Protein AF-A0A060RFZ0-F1 (afdb_monomer)

Mean predicted aligned error: 7.88 Å

Organism: NCBI:txid315405

Sequence (307 aa):
MIVDLKLCNRTVASYLNELKAQGVAEKTLKSRVSAINHVMVGSGVWKSNQKVSLTDLRTKGAVSHEKGARRVYKPLTGKEWREANKEAYRANMELVDLSRAFGLRRSEIFGKAGSSYKGLTFRNLGHVEGSKRLFAEVIGKGGKYRVVPVLEAFKGQMWAKYGEQSRTYPKDYFKKPVEERTRLLKSSLKSKERLFQTNKSNVPLHINRNEYVERMLKERQKHYEKSQGKITPDQKRIGYSRVRFRELENGRLELFKVDYKNGERMVTAVKPFDVIKVATFEGYALAAADVMRAVGHNRLDVLQTYL

Solvent-accessible surface area (backbone atoms only — not comparable to full-atom values): 17576 Å² total; per-residue (Å²): 136,82,80,84,73,78,82,42,75,65,57,56,26,51,54,52,46,52,43,42,76,72,59,46,47,65,70,55,54,54,49,50,45,51,49,50,44,48,52,36,38,72,70,65,78,34,58,85,89,68,57,73,50,73,63,58,38,33,78,70,65,59,29,82,80,76,76,50,89,77,85,76,70,79,77,61,50,44,64,57,44,41,71,75,34,50,68,65,36,64,80,39,40,69,63,52,50,51,24,35,30,37,32,50,51,70,56,41,42,51,19,49,90,98,48,86,57,58,34,32,27,46,77,29,27,27,26,41,65,98,48,76,54,50,30,38,53,41,61,48,84,91,73,39,67,43,60,18,61,49,35,76,94,35,29,66,65,49,31,78,73,43,45,89,68,24,40,77,34,60,86,62,56,79,72,51,56,69,68,59,56,44,50,58,46,59,78,63,68,52,72,88,55,34,77,47,88,73,91,79,70,87,68,67,52,66,34,24,22,21,52,24,51,59,52,46,37,56,54,39,35,57,58,49,30,77,79,72,47,76,93,56,93,87,57,61,73,49,80,39,70,51,25,29,50,48,74,44,94,88,65,47,76,50,40,32,32,58,48,71,59,97,86,42,82,42,78,44,84,43,61,56,76,35,31,29,63,51,80,86,48,73,43,36,42,42,28,52,49,54,46,30,42,39,63,75,43,55,44,53,54,62,50,51,80,52,90

Radius of gyration: 22.92 Å; Cα contacts (8 Å, |Δi|>4): 430; chains: 1; bounding box: 56×56×74 Å

Foldseek 3Di:
DPPPPLCAPLVLLVVLQVCVVVLNAPVVNQVVLVVCLCVCVVVVVDDNVRRDGPVVCVVVVSHPPDGRDDPPDVDDALVRCCVVCVPLCVVCVVVLLVLLFFLDDPCQAQPDPPDLRRHDFLAQWEDEPPDLWIWGWTQDPPRAIAITTTQPVCSVVCCVVRVVSHYYDYPCRVLDDSVVVSVSSSVPDDNVRRPDHDPPRPPPSLSSSLSNLVRLLVVLQVVVCVPVNHDDPPAAEDEQPQWFWDADSRRDIWIWHWDADPNDTDIGGDDQQHWYDAPPDIGGNVSQCVSCRSNPHGGSNCNNVSD

Nearest PDB structures (foldseek):
  1px2-assembly1_A-2  TM=4.659E-01  e=7.728E-02  Rattus norvegicus
  1px2-assembly1_B-2  TM=4.132E-01  e=1.518E-01  Rattus norvegicus
  1eio-assembly1_A  TM=5.235E-01  e=2.997E+00  Sus scrofa

Structure (mmCIF, N/CA/C/O backbone):
data_AF-A0A060RFZ0-F1
#
_entry.id   AF-A0A060RFZ0-F1
#
loop_
_atom_site.group_PDB
_atom_site.id
_atom_site.type_symbol
_atom_site.label_atom_id
_atom_site.label_alt_id
_atom_site.label_comp_id
_atom_site.label_asym_id
_atom_site.label_entity_id
_atom_site.label_seq_id
_atom_site.pdbx_PDB_ins_code
_atom_site.Cartn_x
_atom_site.Cartn_y
_atom_site.Cartn_z
_atom_site.occupancy
_atom_site.B_iso_or_equiv
_atom_site.auth_seq_id
_atom_site.auth_comp_id
_atom_site.auth_asym_id
_atom_site.auth_atom_id
_atom_site.pdbx_PDB_model_num
ATOM 1 N N . MET A 1 1 ? 20.481 -9.868 -48.047 1.00 32.56 1 MET A N 1
ATOM 2 C CA . MET A 1 1 ? 21.632 -10.317 -47.237 1.00 32.56 1 MET A CA 1
ATOM 3 C C . MET A 1 1 ? 21.266 -10.144 -45.764 1.00 32.56 1 MET A C 1
ATOM 5 O O . MET A 1 1 ? 21.440 -9.069 -45.208 1.00 32.56 1 MET A O 1
ATOM 9 N N . ILE A 1 2 ? 20.612 -11.148 -45.171 1.00 32.75 2 ILE A N 1
ATOM 10 C CA . ILE A 1 2 ? 20.256 -11.137 -43.745 1.00 32.75 2 ILE A CA 1
ATOM 11 C C . ILE A 1 2 ? 21.513 -11.586 -43.011 1.00 32.75 2 ILE A C 1
ATOM 13 O O . ILE A 1 2 ? 21.926 -12.733 -43.148 1.00 32.75 2 ILE A O 1
ATOM 17 N N . VAL A 1 3 ? 22.167 -10.663 -42.311 1.00 35.69 3 VAL A N 1
ATOM 18 C CA . VAL A 1 3 ? 23.302 -10.995 -41.451 1.00 35.69 3 VAL A CA 1
ATOM 19 C C . VAL A 1 3 ? 22.769 -11.909 -40.348 1.00 35.69 3 VAL A C 1
ATOM 21 O O . VAL A 1 3 ? 22.005 -11.464 -39.491 1.00 35.69 3 VAL A O 1
ATOM 24 N N . ASP A 1 4 ? 23.144 -13.188 -40.396 1.00 40.28 4 ASP A N 1
ATOM 25 C CA . ASP A 1 4 ? 22.865 -14.194 -39.367 1.00 40.28 4 ASP A CA 1
ATOM 26 C C . ASP A 1 4 ? 23.713 -13.885 -38.118 1.00 40.28 4 ASP A C 1
ATOM 28 O O . ASP A 1 4 ? 24.687 -14.556 -37.780 1.00 40.28 4 ASP A O 1
ATOM 32 N N . LEU A 1 5 ? 23.379 -12.783 -37.442 1.00 45.84 5 LEU A N 1
ATOM 33 C CA . LEU A 1 5 ? 23.870 -12.467 -36.108 1.00 45.84 5 LEU A CA 1
ATOM 34 C C . LEU A 1 5 ? 23.167 -13.416 -35.139 1.00 45.84 5 LEU A C 1
ATOM 36 O O . LEU A 1 5 ? 22.180 -13.058 -34.493 1.00 45.84 5 LEU A O 1
ATOM 40 N N . LYS A 1 6 ? 23.693 -14.638 -35.007 1.00 52.84 6 LYS A N 1
ATOM 41 C CA . LYS A 1 6 ? 23.385 -15.506 -33.866 1.00 52.84 6 LYS A CA 1
ATOM 42 C C . LYS A 1 6 ? 23.873 -14.818 -32.594 1.00 52.84 6 LYS A C 1
ATOM 44 O O . LYS A 1 6 ? 24.976 -15.062 -32.107 1.00 52.84 6 LYS A O 1
ATOM 49 N N . LEU A 1 7 ? 23.036 -13.934 -32.055 1.00 60.31 7 LEU A N 1
ATOM 50 C CA . LEU A 1 7 ? 23.188 -13.342 -30.735 1.00 60.31 7 LEU A CA 1
ATOM 51 C C . LEU A 1 7 ? 23.223 -14.497 -29.732 1.00 60.31 7 LEU A C 1
ATOM 53 O O . LEU A 1 7 ? 22.204 -15.120 -29.430 1.00 60.31 7 LEU A O 1
ATOM 57 N N . CYS A 1 8 ? 24.428 -14.826 -29.275 1.00 71.38 8 CYS A N 1
ATOM 58 C CA . CYS A 1 8 ? 24.685 -15.918 -28.352 1.00 71.38 8 CYS A CA 1
ATOM 59 C C . CYS A 1 8 ? 24.947 -15.371 -26.944 1.00 71.38 8 CYS A C 1
ATOM 61 O O . CYS A 1 8 ? 25.159 -14.170 -26.743 1.00 71.38 8 CYS A O 1
ATOM 63 N N . ASN A 1 9 ? 24.979 -16.260 -25.949 1.00 78.25 9 ASN A N 1
ATOM 64 C CA . ASN A 1 9 ? 25.252 -15.903 -24.551 1.00 78.25 9 ASN A CA 1
ATOM 65 C C . ASN A 1 9 ? 26.533 -15.066 -24.387 1.00 78.25 9 ASN A C 1
ATOM 67 O O . ASN A 1 9 ? 26.598 -14.220 -23.497 1.00 78.25 9 ASN A O 1
ATOM 71 N N . ARG A 1 10 ? 27.526 -15.268 -25.265 1.00 84.00 10 ARG A N 1
ATOM 72 C CA . ARG A 1 10 ? 28.794 -14.527 -25.277 1.00 84.00 10 ARG A CA 1
ATOM 73 C C . ARG A 1 10 ? 28.605 -13.056 -25.651 1.00 84.00 10 ARG A C 1
ATOM 75 O O . ARG A 1 10 ? 29.163 -12.195 -24.981 1.00 84.00 10 ARG A O 1
ATOM 82 N N . THR A 1 11 ? 27.780 -12.759 -26.655 1.00 87.81 11 THR A N 1
ATOM 83 C CA . THR A 1 11 ? 27.468 -11.380 -27.066 1.00 87.81 11 THR A CA 1
ATOM 84 C C . THR A 1 11 ? 26.750 -10.629 -25.949 1.00 87.81 11 THR A C 1
ATOM 86 O O . THR A 1 11 ? 27.104 -9.499 -25.625 1.00 87.81 11 THR A O 1
ATOM 89 N N . VAL A 1 12 ? 25.784 -11.286 -25.297 1.00 89.88 12 VAL A N 1
ATOM 90 C CA . VAL A 1 12 ? 25.089 -10.701 -24.142 1.00 89.88 12 VAL A CA 1
ATOM 91 C C . VAL A 1 12 ? 26.060 -10.463 -22.988 1.00 89.88 12 VAL A C 1
ATOM 93 O O . VAL A 1 12 ? 26.011 -9.409 -22.363 1.00 89.88 12 VAL A O 1
ATOM 96 N N . ALA A 1 13 ? 26.952 -11.413 -22.705 1.00 90.44 13 ALA A N 1
ATOM 97 C CA . ALA A 1 13 ? 27.949 -11.263 -21.651 1.00 90.44 13 ALA A CA 1
ATOM 98 C C . ALA A 1 13 ? 28.908 -10.087 -21.913 1.00 90.44 13 ALA A C 1
ATOM 100 O O . ALA A 1 13 ? 29.119 -9.289 -21.000 1.00 90.44 13 ALA A O 1
ATOM 101 N N . SER A 1 14 ? 29.412 -9.933 -23.147 1.00 91.06 14 SER A N 1
ATOM 102 C CA . SER A 1 14 ? 30.261 -8.794 -23.547 1.00 91.06 14 SER A CA 1
ATOM 103 C C . SER A 1 14 ? 29.555 -7.469 -23.288 1.00 91.06 14 SER A C 1
ATOM 105 O O . SER A 1 14 ? 30.041 -6.647 -22.514 1.00 91.06 14 SER A O 1
ATOM 107 N N . TYR A 1 15 ? 28.332 -7.329 -23.808 1.00 92.44 15 TYR A N 1
ATOM 108 C CA . TYR A 1 15 ? 27.517 -6.131 -23.621 1.00 92.44 15 TYR A CA 1
ATOM 109 C C . TYR A 1 15 ? 27.283 -5.798 -22.138 1.00 92.44 15 TYR A C 1
ATOM 111 O O . TYR A 1 15 ? 27.353 -4.643 -21.720 1.00 92.44 15 TYR A O 1
ATOM 119 N N . LEU A 1 16 ? 27.015 -6.805 -21.302 1.00 91.88 16 LEU A N 1
ATOM 120 C CA . LEU A 1 16 ? 26.809 -6.587 -19.869 1.00 91.88 16 LEU A CA 1
ATOM 121 C C . LEU A 1 16 ? 28.097 -6.184 -19.140 1.00 91.88 16 LEU A C 1
ATOM 123 O O . LEU A 1 16 ? 28.017 -5.388 -18.202 1.00 91.88 16 LEU A O 1
ATOM 127 N N . ASN A 1 17 ? 29.255 -6.712 -19.545 1.00 90.25 17 ASN A N 1
ATOM 128 C CA . ASN A 1 17 ? 30.553 -6.318 -18.993 1.00 90.25 17 ASN A CA 1
ATOM 129 C C . ASN A 1 17 ? 30.929 -4.889 -19.411 1.00 90.25 17 ASN A C 1
ATOM 131 O O . ASN A 1 17 ? 31.392 -4.129 -18.566 1.00 90.25 17 ASN A O 1
ATOM 135 N N . GLU A 1 18 ? 30.642 -4.485 -20.650 1.00 90.94 18 GLU A N 1
ATOM 136 C CA . GLU A 1 18 ? 30.820 -3.102 -21.120 1.00 90.94 18 GLU A CA 1
ATOM 137 C C . GLU A 1 18 ? 29.963 -2.118 -20.314 1.00 90.94 18 GLU A C 1
ATOM 139 O O . GLU A 1 18 ? 30.478 -1.152 -19.752 1.00 90.94 18 GLU A O 1
ATOM 144 N N . LEU A 1 19 ? 28.661 -2.398 -20.161 1.00 89.50 19 LEU A N 1
ATOM 145 C CA . LEU A 1 19 ? 27.784 -1.576 -19.320 1.00 89.50 19 LEU A CA 1
ATOM 146 C C . LEU A 1 19 ? 28.294 -1.505 -17.877 1.00 89.50 19 LEU A C 1
ATOM 148 O O . LEU A 1 19 ? 28.215 -0.465 -17.223 1.00 89.50 19 LEU A O 1
ATOM 152 N N . LYS A 1 20 ? 28.813 -2.615 -17.352 1.00 85.44 20 LYS A N 1
ATOM 153 C CA . LYS A 1 20 ? 29.377 -2.649 -16.006 1.00 85.44 20 LYS A CA 1
ATOM 154 C C . LYS A 1 20 ? 30.635 -1.783 -15.894 1.00 85.44 20 LYS A C 1
ATOM 156 O O . LYS A 1 20 ? 30.744 -1.055 -14.911 1.00 85.44 20 LYS A O 1
ATOM 161 N N . ALA A 1 21 ? 31.535 -1.826 -16.878 1.00 85.81 21 ALA A N 1
ATOM 162 C CA . ALA A 1 21 ? 32.722 -0.969 -16.942 1.00 85.81 21 ALA A CA 1
ATOM 163 C C . ALA A 1 21 ? 32.345 0.523 -16.987 1.00 85.81 21 ALA A C 1
ATOM 165 O O . ALA A 1 21 ? 33.014 1.352 -16.383 1.00 85.81 21 ALA A O 1
ATOM 166 N N . GLN A 1 22 ? 31.198 0.851 -17.588 1.00 87.06 22 GLN A N 1
ATOM 167 C CA . GLN A 1 22 ? 30.599 2.193 -17.568 1.00 87.06 22 GLN A CA 1
ATOM 168 C C . GLN A 1 22 ? 29.908 2.550 -16.234 1.00 87.06 22 GLN A C 1
ATOM 170 O O . GLN A 1 22 ? 29.219 3.564 -16.133 1.00 87.06 22 GLN A O 1
ATOM 175 N N . GLY A 1 23 ? 30.030 1.713 -15.200 1.00 82.12 23 GLY A N 1
ATOM 176 C CA . GLY A 1 23 ? 29.447 1.962 -13.881 1.00 82.12 23 GLY A CA 1
ATOM 177 C C . GLY A 1 23 ? 27.934 1.732 -13.799 1.00 82.12 23 GLY A C 1
ATOM 178 O O . GLY A 1 23 ? 27.290 2.174 -12.843 1.00 82.12 23 GLY A O 1
ATOM 179 N N . VAL A 1 24 ? 27.328 1.034 -14.766 1.00 83.56 24 VAL A N 1
ATOM 180 C CA . VAL A 1 24 ? 25.884 0.773 -14.761 1.00 83.56 24 VAL A CA 1
ATOM 181 C C . VAL A 1 24 ? 25.495 -0.112 -13.576 1.00 83.56 24 VAL A C 1
ATOM 183 O O . VAL A 1 24 ? 26.019 -1.206 -13.360 1.00 83.56 24 VAL A O 1
ATOM 186 N N . ALA A 1 25 ? 24.500 0.348 -12.815 1.00 81.44 25 ALA A N 1
ATOM 187 C CA . ALA A 1 25 ? 24.020 -0.353 -11.634 1.00 81.44 25 ALA A CA 1
ATOM 188 C C . ALA A 1 25 ? 23.482 -1.759 -11.957 1.00 81.44 25 ALA A C 1
ATOM 190 O O . ALA A 1 25 ? 22.810 -1.991 -12.964 1.00 81.44 25 ALA A O 1
ATOM 191 N N . GLU A 1 26 ? 23.655 -2.687 -11.015 1.00 83.25 26 GLU A N 1
ATOM 192 C CA . GLU A 1 26 ? 23.218 -4.084 -11.149 1.00 83.25 26 GLU A CA 1
ATOM 193 C C . GLU A 1 26 ? 21.730 -4.225 -11.519 1.00 83.25 26 GLU A C 1
ATOM 195 O O . GLU A 1 26 ? 21.347 -5.090 -12.309 1.00 83.25 26 GLU A O 1
ATOM 200 N N . LYS A 1 27 ? 20.868 -3.361 -10.969 1.00 82.56 27 LYS A N 1
ATOM 201 C CA . LYS A 1 27 ? 19.432 -3.361 -11.284 1.00 82.56 27 LYS A CA 1
ATOM 202 C C . LYS A 1 27 ? 19.176 -3.040 -12.758 1.00 82.56 27 LYS A C 1
ATOM 204 O O . LYS A 1 27 ? 18.288 -3.635 -13.366 1.00 82.56 27 LYS A O 1
ATOM 209 N N . THR A 1 28 ? 19.964 -2.135 -13.326 1.00 87.12 28 THR A N 1
ATOM 210 C CA . THR A 1 28 ? 19.888 -1.772 -14.739 1.00 87.12 28 THR A CA 1
ATOM 211 C C . THR A 1 28 ? 20.382 -2.922 -15.608 1.00 87.12 28 THR A C 1
ATOM 213 O O . THR A 1 28 ? 19.689 -3.271 -16.557 1.00 87.12 28 THR A O 1
ATOM 216 N N . LEU A 1 29 ? 21.472 -3.608 -15.237 1.00 89.75 29 LEU A N 1
ATOM 217 C CA . LEU A 1 29 ? 21.931 -4.819 -15.941 1.00 89.75 29 LEU A CA 1
ATOM 218 C C . LEU A 1 29 ? 20.836 -5.901 -15.997 1.00 89.75 29 LEU A C 1
ATOM 220 O O . LEU A 1 29 ? 20.534 -6.425 -17.067 1.00 89.75 29 LEU A O 1
ATOM 224 N N . LYS A 1 30 ? 20.154 -6.175 -14.873 1.00 89.56 30 LYS A N 1
ATOM 225 C CA . LYS A 1 30 ? 19.001 -7.102 -14.837 1.00 89.56 30 LYS A CA 1
ATOM 226 C C . LYS A 1 30 ? 17.859 -6.654 -15.757 1.00 89.56 30 LYS A C 1
ATOM 228 O O . LYS A 1 30 ? 17.224 -7.486 -16.410 1.00 89.56 30 LYS A O 1
ATOM 233 N N . SER A 1 31 ? 17.600 -5.347 -15.822 1.00 89.88 31 SER A N 1
ATOM 234 C CA . SER A 1 31 ? 16.597 -4.776 -16.728 1.00 89.88 31 SER A CA 1
ATOM 235 C C . SER A 1 31 ? 16.990 -4.941 -18.197 1.00 89.88 31 SER A C 1
ATOM 237 O O . SER A 1 31 ? 16.128 -5.261 -19.009 1.00 89.88 31 SER A O 1
ATOM 239 N N . ARG A 1 32 ? 18.272 -4.769 -18.541 1.00 92.88 32 ARG A N 1
ATOM 240 C CA . ARG A 1 32 ? 18.793 -4.972 -19.902 1.00 92.88 32 ARG A CA 1
ATOM 241 C C . ARG A 1 32 ? 18.677 -6.431 -20.329 1.00 92.88 32 ARG A C 1
ATOM 243 O O . ARG A 1 32 ? 18.137 -6.688 -21.395 1.00 92.88 32 ARG A O 1
ATOM 250 N N . VAL A 1 33 ? 19.048 -7.375 -19.461 1.00 93.00 33 VAL A N 1
ATOM 251 C CA . VAL A 1 33 ? 18.824 -8.816 -19.694 1.00 93.00 33 VAL A CA 1
ATOM 252 C C . VAL A 1 33 ? 17.348 -9.117 -19.955 1.00 93.00 33 VAL A C 1
ATOM 254 O O . VAL A 1 33 ? 17.015 -9.836 -20.892 1.00 93.00 33 VAL A O 1
ATOM 257 N N . SER A 1 34 ? 16.447 -8.538 -19.157 1.00 92.06 34 SER A N 1
ATOM 258 C CA . SER A 1 34 ? 15.002 -8.728 -19.344 1.00 92.06 34 SER A CA 1
ATOM 259 C C . SER A 1 34 ? 14.513 -8.163 -20.680 1.00 92.06 34 SER A C 1
ATOM 261 O O . SER A 1 34 ? 13.708 -8.807 -21.347 1.00 92.06 34 SER A O 1
ATOM 263 N N . ALA A 1 35 ? 15.009 -6.990 -21.084 1.00 93.00 35 ALA A N 1
ATOM 264 C CA . ALA A 1 35 ? 14.669 -6.371 -22.363 1.00 93.00 35 ALA A CA 1
ATOM 265 C C . ALA A 1 35 ? 15.177 -7.199 -23.551 1.00 93.00 35 ALA A C 1
ATOM 267 O O . ALA A 1 35 ? 14.404 -7.470 -24.464 1.00 93.00 35 ALA A O 1
ATOM 268 N N . ILE A 1 36 ? 16.429 -7.668 -23.497 1.00 93.25 36 ILE A N 1
ATOM 269 C CA . ILE A 1 36 ? 17.009 -8.561 -24.510 1.00 93.25 36 ILE A CA 1
ATOM 270 C C . ILE A 1 36 ? 16.151 -9.820 -24.632 1.00 93.25 36 ILE A C 1
ATOM 272 O O . ILE A 1 36 ? 15.664 -10.117 -25.714 1.00 93.25 36 ILE A O 1
ATOM 276 N N . ASN A 1 37 ? 15.870 -10.508 -23.520 1.00 93.50 37 ASN A N 1
ATOM 277 C CA . ASN A 1 37 ? 15.005 -11.690 -23.535 1.00 93.50 37 ASN A CA 1
ATOM 278 C C . ASN A 1 37 ? 13.628 -11.403 -24.149 1.00 93.50 37 ASN A C 1
ATOM 280 O O . ASN A 1 37 ? 13.083 -12.257 -24.842 1.00 93.50 37 ASN A O 1
ATOM 284 N N . HIS A 1 38 ? 13.047 -10.232 -23.879 1.00 92.56 38 HIS A N 1
ATOM 285 C CA . HIS A 1 38 ? 11.736 -9.872 -24.405 1.00 92.56 38 HIS A CA 1
ATOM 286 C C . HIS A 1 38 ? 11.762 -9.660 -25.921 1.00 92.56 38 HIS A C 1
ATOM 288 O O . HIS A 1 38 ? 10.906 -10.210 -26.605 1.00 92.56 38 HIS A O 1
ATOM 294 N N . VAL A 1 39 ? 12.756 -8.932 -26.438 1.00 91.94 39 VAL A N 1
ATOM 295 C CA . VAL A 1 39 ? 12.925 -8.698 -27.880 1.00 91.94 39 VAL A CA 1
ATOM 296 C C . VAL A 1 39 ? 13.268 -9.999 -28.599 1.00 91.94 39 VAL A C 1
ATOM 298 O O . VAL A 1 39 ? 12.595 -10.361 -29.553 1.00 91.94 39 VAL A O 1
ATOM 301 N N . MET A 1 40 ? 14.256 -10.752 -28.114 1.00 91.25 40 MET A N 1
ATOM 302 C CA . MET A 1 40 ? 14.728 -11.961 -28.796 1.00 91.25 40 MET A CA 1
ATOM 303 C C . MET A 1 40 ? 13.655 -13.050 -28.868 1.00 91.25 40 MET A C 1
ATOM 305 O O . MET A 1 40 ? 13.513 -13.708 -29.895 1.00 91.25 40 MET A O 1
ATOM 309 N N . VAL A 1 41 ? 12.875 -13.229 -27.796 1.00 90.75 41 VAL A N 1
ATOM 310 C CA . VAL A 1 41 ? 11.768 -14.196 -27.787 1.00 90.75 41 VAL A CA 1
ATOM 311 C C . VAL A 1 41 ? 10.553 -13.653 -28.535 1.00 90.75 41 VAL A C 1
ATOM 313 O O . VAL A 1 41 ? 9.921 -14.395 -29.278 1.00 90.75 41 VAL A O 1
ATOM 316 N N . GLY A 1 42 ? 10.229 -12.368 -28.366 1.00 89.00 42 GLY A N 1
ATOM 317 C CA . GLY A 1 42 ? 9.101 -11.728 -29.046 1.00 89.00 42 GLY A CA 1
ATOM 318 C C . GLY A 1 42 ? 9.257 -11.693 -30.567 1.00 89.00 42 GLY A C 1
ATOM 319 O O . GLY A 1 42 ? 8.276 -11.870 -31.277 1.00 89.00 42 GLY A O 1
ATOM 320 N N . SER A 1 43 ? 10.488 -11.545 -31.056 1.00 89.88 43 SER A N 1
ATOM 321 C CA . SER A 1 43 ? 10.825 -11.576 -32.483 1.00 89.88 43 SER A CA 1
ATOM 322 C C . SER A 1 43 ? 11.075 -12.990 -33.027 1.00 89.88 43 SER A C 1
ATOM 324 O O . SER A 1 43 ? 11.505 -13.129 -34.166 1.00 89.88 43 SER A O 1
ATOM 326 N N . GLY A 1 44 ? 10.875 -14.044 -32.226 1.00 88.25 44 GLY A N 1
ATOM 327 C CA . GLY A 1 44 ? 11.052 -15.439 -32.652 1.00 88.25 44 GLY A CA 1
ATOM 328 C C . GLY A 1 44 ? 12.503 -15.897 -32.850 1.00 88.25 44 GLY A C 1
ATOM 329 O O . GLY A 1 44 ? 12.727 -17.048 -33.216 1.00 88.25 44 GLY A O 1
ATOM 330 N N . VAL A 1 45 ? 13.494 -15.042 -32.573 1.00 88.94 45 VAL A N 1
ATOM 331 C CA . VAL A 1 45 ? 14.924 -15.372 -32.710 1.00 88.94 45 VAL A CA 1
ATOM 332 C C . VAL A 1 45 ? 15.359 -16.397 -31.658 1.00 88.94 45 VAL A C 1
ATOM 334 O O . VAL A 1 45 ? 16.183 -17.266 -31.934 1.00 88.94 45 VAL A O 1
ATOM 337 N N . TRP A 1 46 ? 14.795 -16.317 -30.449 1.00 90.06 46 TRP A N 1
ATOM 338 C CA . TRP A 1 46 ? 15.014 -17.279 -29.368 1.00 90.06 46 TRP A CA 1
ATOM 339 C C . TRP A 1 46 ? 13.718 -17.987 -28.965 1.00 90.06 46 TRP A C 1
ATOM 341 O O . TRP A 1 46 ? 12.660 -17.376 -28.823 1.00 90.06 46 TRP A O 1
ATOM 351 N N . LYS A 1 47 ? 13.824 -19.277 -28.644 1.00 88.50 47 LYS A N 1
ATOM 352 C CA . LYS A 1 47 ? 12.805 -20.036 -27.910 1.00 88.50 47 LYS A CA 1
ATOM 353 C C . LYS A 1 47 ? 12.818 -19.651 -26.427 1.00 88.50 47 LYS A C 1
ATOM 355 O O . LYS A 1 47 ? 13.822 -19.188 -25.886 1.00 88.50 47 LYS A O 1
ATOM 360 N N . SER A 1 48 ? 11.716 -19.893 -25.710 1.00 85.38 48 SER A N 1
ATOM 361 C CA . SER A 1 48 ? 11.612 -19.512 -24.288 1.00 85.38 48 SER A CA 1
ATOM 362 C C . SER A 1 48 ? 12.655 -20.190 -23.382 1.00 85.38 48 SER A C 1
ATOM 364 O O . SER A 1 48 ? 13.018 -19.620 -22.355 1.00 85.38 48 SER A O 1
ATOM 366 N N . ASN A 1 49 ? 13.152 -21.374 -23.746 1.00 86.62 49 ASN A N 1
ATOM 367 C CA . ASN A 1 49 ? 14.213 -22.086 -23.024 1.00 86.62 49 ASN A CA 1
ATOM 368 C C . ASN A 1 49 ? 15.632 -21.568 -23.336 1.00 86.62 49 ASN A C 1
ATOM 370 O O . ASN A 1 49 ? 16.575 -21.967 -22.664 1.00 86.62 49 ASN A O 1
ATOM 374 N N . GLN A 1 50 ? 15.789 -20.677 -24.318 1.00 86.12 50 GLN A N 1
ATOM 375 C CA . GLN A 1 50 ? 17.066 -20.044 -24.675 1.00 86.12 50 GLN A CA 1
ATOM 376 C C . GLN A 1 50 ? 17.267 -18.688 -23.982 1.00 86.12 50 GLN A C 1
ATOM 378 O O . GLN A 1 50 ? 18.251 -17.998 -24.237 1.00 86.12 50 GLN A O 1
ATOM 383 N N . LYS A 1 51 ? 16.343 -18.287 -23.097 1.00 89.19 51 LYS A N 1
ATOM 384 C CA . LYS A 1 51 ? 16.472 -17.061 -22.305 1.00 89.19 51 LYS A CA 1
ATOM 385 C C . LYS A 1 51 ? 17.737 -17.102 -21.457 1.00 89.19 51 LYS A C 1
ATOM 387 O O . LYS A 1 51 ? 18.047 -18.101 -20.815 1.00 89.19 51 LYS A O 1
ATOM 392 N N . VAL A 1 52 ? 18.405 -15.962 -21.380 1.00 90.31 52 VAL A N 1
ATOM 393 C CA . VAL A 1 52 ? 19.593 -15.786 -20.546 1.00 90.31 52 VAL A CA 1
ATOM 394 C C . VAL A 1 52 ? 19.223 -15.158 -19.213 1.00 90.31 52 VAL A C 1
ATOM 396 O O . VAL A 1 52 ? 18.330 -14.311 -19.131 1.00 90.31 52 VAL A O 1
ATOM 399 N N . SER A 1 53 ? 19.928 -15.530 -18.149 1.00 89.88 53 SER A N 1
ATOM 400 C CA . SER A 1 53 ? 19.803 -14.871 -16.853 1.00 89.88 53 SER A CA 1
ATOM 401 C C . SER A 1 53 ? 21.150 -14.302 -16.416 1.00 89.88 53 SER A C 1
ATOM 403 O O . SER A 1 53 ? 22.203 -14.898 -16.639 1.00 89.88 53 SER A O 1
ATOM 405 N N . LEU A 1 54 ? 21.129 -13.125 -15.779 1.00 88.44 54 LEU A N 1
ATOM 406 C CA . LEU A 1 54 ? 22.350 -12.518 -15.237 1.00 88.44 54 LEU A CA 1
ATOM 407 C C . LEU A 1 54 ? 23.010 -13.427 -14.190 1.00 88.44 54 LEU A C 1
ATOM 409 O O . LEU A 1 54 ? 24.227 -13.409 -14.045 1.00 88.44 54 LEU A O 1
ATOM 413 N N . THR A 1 55 ? 22.206 -14.196 -13.451 1.00 87.31 55 THR A N 1
ATOM 414 C CA . THR A 1 55 ? 22.700 -15.155 -12.461 1.00 87.31 55 THR A CA 1
ATOM 415 C C . THR A 1 55 ? 23.484 -16.268 -13.143 1.00 87.31 55 THR A C 1
ATOM 417 O O . THR A 1 55 ? 24.633 -16.476 -12.782 1.00 87.31 55 THR A O 1
ATOM 420 N N . ASP A 1 56 ? 22.926 -16.904 -14.175 1.00 86.94 56 ASP A N 1
ATOM 421 C CA . ASP A 1 56 ? 23.597 -18.015 -14.861 1.00 86.94 56 ASP A CA 1
ATOM 422 C C . ASP A 1 56 ? 24.877 -17.555 -15.558 1.00 86.94 56 ASP A C 1
ATOM 424 O O . ASP A 1 56 ? 25.889 -18.248 -15.510 1.00 86.94 56 ASP A O 1
ATOM 428 N N . LEU A 1 57 ? 24.864 -16.365 -16.172 1.00 87.44 57 LEU A N 1
ATOM 429 C CA . LEU A 1 57 ? 26.060 -15.783 -16.791 1.00 87.44 57 LEU A CA 1
ATOM 430 C C . LEU A 1 57 ? 27.174 -15.531 -15.767 1.00 87.44 57 LEU A C 1
ATOM 432 O O . LEU A 1 57 ? 28.346 -15.687 -16.092 1.00 87.44 57 LEU A O 1
ATOM 436 N N . ARG A 1 58 ? 26.820 -15.172 -14.531 1.00 86.44 58 ARG A N 1
ATOM 437 C CA . ARG A 1 58 ? 27.776 -14.994 -13.432 1.00 86.44 58 ARG A CA 1
ATOM 438 C C . ARG A 1 58 ? 28.288 -16.319 -12.887 1.00 86.44 58 ARG A C 1
ATOM 440 O O . ARG A 1 58 ? 29.493 -16.486 -12.766 1.00 86.44 58 ARG A O 1
ATOM 447 N N . THR A 1 59 ? 27.392 -17.273 -12.633 1.00 86.06 59 THR A N 1
ATOM 448 C CA . THR A 1 59 ? 27.755 -18.628 -12.189 1.00 86.06 59 THR A CA 1
ATOM 449 C C . THR A 1 59 ? 28.701 -19.308 -13.178 1.00 86.06 59 THR A C 1
ATOM 451 O O . THR A 1 59 ? 29.590 -20.042 -12.768 1.00 86.06 59 THR A O 1
ATOM 454 N N . LYS A 1 60 ? 28.556 -19.019 -14.477 1.00 85.50 60 LYS A N 1
ATOM 455 C CA . LYS A 1 60 ? 29.440 -19.504 -15.547 1.00 85.50 60 LYS A CA 1
ATOM 456 C C . LYS A 1 60 ? 30.698 -18.649 -15.764 1.00 85.50 60 LYS A C 1
ATOM 458 O O . LYS A 1 60 ? 31.407 -18.870 -16.737 1.00 85.50 60 LYS A O 1
ATOM 463 N N . GLY A 1 61 ? 30.945 -17.636 -14.933 1.00 83.81 61 GLY A N 1
ATOM 464 C CA . GLY A 1 61 ? 32.110 -16.749 -15.034 1.00 83.81 61 GLY A CA 1
ATOM 465 C C . GLY A 1 61 ? 32.103 -15.776 -16.221 1.00 83.81 61 GLY A C 1
ATOM 466 O O . GLY A 1 61 ? 33.050 -15.016 -16.387 1.00 83.81 61 GLY A O 1
ATOM 467 N N . ALA A 1 62 ? 31.044 -15.743 -17.035 1.00 85.12 62 ALA A N 1
ATOM 468 C CA . ALA A 1 62 ? 30.968 -14.897 -18.229 1.00 85.12 62 ALA A CA 1
ATOM 469 C C . ALA A 1 62 ? 30.747 -13.407 -17.903 1.00 85.12 62 ALA A C 1
ATOM 471 O O . ALA A 1 62 ? 31.070 -12.532 -18.706 1.00 85.12 62 ALA A O 1
ATOM 472 N N . VAL A 1 63 ? 30.188 -13.102 -16.728 1.00 83.12 63 VAL A N 1
ATOM 473 C CA . VAL A 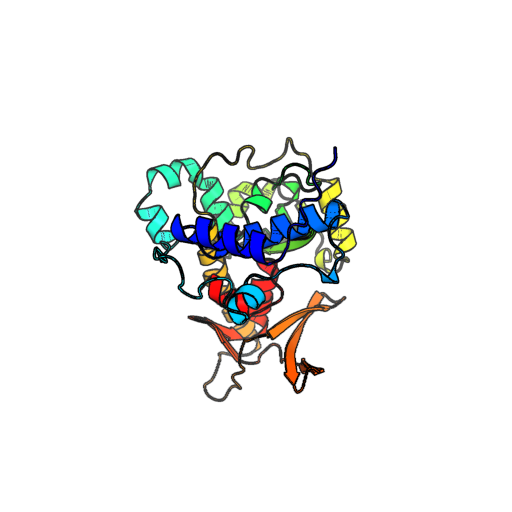1 63 ? 30.012 -11.735 -16.216 1.00 83.12 63 VAL A CA 1
ATOM 474 C C . VAL A 1 63 ? 30.542 -11.668 -14.789 1.00 83.12 63 VAL A C 1
ATOM 476 O O . VAL A 1 63 ? 30.163 -12.481 -13.950 1.00 83.12 63 VAL A O 1
ATOM 479 N N . SER A 1 64 ? 31.375 -10.672 -14.480 1.00 79.06 64 SER A N 1
ATOM 480 C CA . SER A 1 64 ? 31.989 -10.546 -13.149 1.00 79.06 64 SER A CA 1
ATOM 481 C C . SER A 1 64 ? 30.951 -10.316 -12.029 1.00 79.06 64 SER A C 1
ATOM 483 O O . SER A 1 64 ? 29.979 -9.556 -12.184 1.00 79.06 64 SER A O 1
ATOM 485 N N . HIS A 1 65 ? 31.197 -10.927 -10.863 1.00 72.12 65 HIS A N 1
ATOM 486 C CA . HIS A 1 65 ? 30.373 -10.828 -9.650 1.00 72.12 65 HIS A CA 1
ATOM 487 C C . HIS A 1 65 ? 30.492 -9.497 -8.901 1.00 72.12 65 HIS A C 1
ATOM 489 O O . HIS A 1 65 ? 29.612 -9.194 -8.089 1.00 72.12 65 HIS A O 1
ATOM 495 N N . GLU A 1 66 ? 31.529 -8.696 -9.167 1.00 67.38 66 GLU A N 1
ATOM 496 C CA . GLU A 1 66 ? 31.748 -7.442 -8.440 1.00 67.38 66 GLU A CA 1
ATOM 497 C C . GLU A 1 66 ? 30.516 -6.545 -8.561 1.00 67.38 66 GLU A C 1
ATOM 499 O O . GLU A 1 66 ? 30.019 -6.258 -9.656 1.00 67.38 66 GLU A O 1
ATOM 504 N N . LYS A 1 67 ? 29.957 -6.149 -7.424 1.00 60.81 67 LYS A N 1
ATOM 505 C CA . LYS A 1 67 ? 28.807 -5.253 -7.400 1.00 60.81 67 LYS A CA 1
ATOM 506 C C . LYS A 1 67 ? 29.341 -3.859 -7.706 1.00 60.81 67 LYS A C 1
ATOM 508 O O . LYS A 1 67 ? 30.155 -3.356 -6.944 1.00 60.81 67 LYS A O 1
ATOM 513 N N . GLY A 1 68 ? 28.881 -3.247 -8.801 1.00 57.75 68 GLY A N 1
ATOM 514 C CA . GLY A 1 68 ? 29.190 -1.843 -9.089 1.00 57.75 68 GLY A CA 1
ATOM 515 C C . GLY A 1 68 ? 28.854 -0.945 -7.892 1.00 57.75 68 GLY A C 1
ATOM 516 O O . GLY A 1 68 ? 28.013 -1.313 -7.060 1.00 57.75 68 GLY A O 1
ATOM 517 N N . ALA A 1 69 ? 29.518 0.211 -7.804 1.00 51.12 69 ALA A N 1
ATOM 518 C CA . ALA A 1 69 ? 29.435 1.124 -6.667 1.00 51.12 69 ALA A CA 1
ATOM 519 C C . ALA A 1 69 ? 27.982 1.339 -6.205 1.00 51.12 69 ALA A C 1
ATOM 521 O O . ALA A 1 69 ? 27.124 1.836 -6.939 1.00 51.12 69 ALA A O 1
ATOM 522 N N . ARG A 1 70 ? 27.686 0.943 -4.963 1.00 54.56 70 ARG A N 1
ATOM 523 C CA . ARG A 1 70 ? 26.382 1.184 -4.344 1.00 54.56 70 ARG A CA 1
ATOM 524 C C . ARG A 1 70 ? 26.428 2.528 -3.635 1.00 54.56 70 ARG A C 1
ATOM 526 O O . ARG A 1 70 ? 26.895 2.608 -2.505 1.00 54.56 70 ARG A O 1
ATOM 533 N N . ARG A 1 71 ? 25.869 3.574 -4.247 1.00 48.62 71 ARG A N 1
ATOM 534 C CA . ARG A 1 71 ? 25.424 4.740 -3.472 1.00 48.62 71 ARG A CA 1
ATOM 535 C C . ARG A 1 71 ? 24.190 4.328 -2.672 1.00 48.62 71 ARG A C 1
ATOM 537 O O . ARG A 1 71 ? 23.067 4.405 -3.164 1.00 48.62 71 ARG A O 1
ATOM 544 N N . VAL A 1 72 ? 24.399 3.838 -1.452 1.00 46.72 72 VAL A N 1
ATOM 545 C CA . VAL A 1 72 ? 23.320 3.703 -0.469 1.00 46.72 72 VAL A CA 1
ATOM 546 C C . VAL A 1 72 ? 23.108 5.091 0.125 1.00 46.72 72 VAL A C 1
ATOM 548 O O . VAL A 1 72 ? 23.645 5.421 1.175 1.00 46.72 72 VAL A O 1
ATOM 551 N N . TYR A 1 73 ? 22.373 5.945 -0.587 1.00 48.81 73 TYR A N 1
ATOM 552 C CA . TYR A 1 73 ? 21.823 7.140 0.044 1.00 48.81 73 TYR A CA 1
ATOM 553 C C . TYR A 1 73 ? 20.881 6.649 1.145 1.00 48.81 73 TYR A C 1
ATOM 555 O O . TYR A 1 73 ? 19.956 5.898 0.828 1.00 48.81 73 TYR A O 1
ATOM 563 N N . LYS A 1 74 ? 21.128 7.000 2.416 1.00 56.59 74 LYS A N 1
ATOM 564 C CA . LYS A 1 74 ? 20.129 6.792 3.473 1.00 56.59 74 LYS A CA 1
ATOM 565 C C . LYS A 1 74 ? 18.912 7.622 3.060 1.00 56.59 74 LYS A C 1
ATOM 567 O O . LYS A 1 74 ? 19.029 8.846 3.026 1.00 56.59 74 LYS A O 1
ATOM 572 N N . PRO A 1 75 ? 17.795 7.003 2.645 1.00 68.69 75 PRO A N 1
ATOM 573 C CA . PRO A 1 75 ? 16.654 7.782 2.212 1.00 68.69 75 PRO A CA 1
ATOM 574 C C . PRO A 1 75 ? 16.140 8.547 3.428 1.00 68.69 75 PRO A C 1
ATOM 576 O O . PRO A 1 75 ? 15.851 7.933 4.453 1.00 68.69 75 PRO A O 1
ATOM 579 N N . LEU A 1 76 ? 16.064 9.875 3.310 1.00 81.44 76 LEU A N 1
ATOM 580 C CA . LEU A 1 76 ? 15.416 10.725 4.306 1.00 81.44 76 LEU A CA 1
ATOM 581 C C . LEU A 1 76 ? 14.041 10.138 4.643 1.00 81.44 76 LEU A C 1
ATOM 583 O O . LEU A 1 76 ? 13.290 9.723 3.751 1.00 81.44 76 LEU A O 1
ATOM 587 N N . THR A 1 77 ? 13.688 10.132 5.919 1.00 88.62 77 THR A N 1
ATOM 588 C CA . THR A 1 77 ? 12.315 9.894 6.355 1.00 88.62 77 THR A CA 1
ATOM 589 C C . THR A 1 77 ? 11.395 10.975 5.782 1.00 88.62 77 THR A C 1
ATOM 591 O O . THR A 1 77 ? 11.823 12.075 5.418 1.00 88.62 77 THR A O 1
ATOM 594 N N . GLY A 1 78 ? 10.089 10.696 5.724 1.00 88.25 78 GLY A N 1
ATOM 595 C CA . GLY A 1 78 ? 9.113 11.691 5.269 1.00 88.25 78 GLY A CA 1
ATOM 596 C C . GLY A 1 78 ? 9.174 12.996 6.064 1.00 88.25 78 GLY A C 1
ATOM 597 O O . GLY A 1 78 ? 9.019 14.070 5.484 1.00 88.25 78 GLY A O 1
ATOM 598 N N . LYS A 1 79 ? 9.435 12.914 7.374 1.00 91.81 79 LYS A N 1
ATOM 599 C CA . LYS A 1 79 ? 9.590 14.083 8.245 1.00 91.81 79 LYS A CA 1
ATOM 600 C C . LYS A 1 79 ? 10.839 14.888 7.883 1.00 91.81 79 LYS A C 1
ATOM 602 O O . LYS A 1 79 ? 10.699 16.066 7.570 1.00 91.81 79 LYS A O 1
ATOM 607 N N . GLU A 1 80 ? 12.001 14.240 7.830 1.00 92.69 80 GLU A N 1
ATOM 608 C CA . GLU A 1 80 ? 13.274 14.892 7.485 1.00 92.69 80 GLU A CA 1
ATOM 609 C C . GLU A 1 80 ? 13.209 15.563 6.108 1.00 92.69 80 GLU A C 1
ATOM 611 O O . GLU A 1 80 ? 13.657 16.695 5.941 1.00 92.69 80 GLU A O 1
ATOM 616 N N . TRP A 1 81 ? 12.583 14.916 5.117 1.00 92.38 81 TRP A N 1
ATOM 617 C CA . TRP A 1 81 ? 12.423 15.523 3.796 1.00 92.38 81 TRP A CA 1
ATOM 618 C C . TRP A 1 81 ? 11.573 16.794 3.839 1.00 92.38 81 TRP A C 1
ATOM 620 O O . TRP A 1 81 ? 11.950 17.785 3.217 1.00 92.38 81 TRP A O 1
ATOM 630 N N . ARG A 1 82 ? 10.449 16.800 4.570 1.00 93.69 82 ARG A N 1
ATOM 631 C CA . ARG A 1 82 ? 9.595 17.996 4.695 1.00 93.69 82 ARG A CA 1
ATOM 632 C C . ARG A 1 82 ? 10.304 19.132 5.429 1.00 93.69 82 ARG A C 1
ATOM 634 O O . ARG A 1 82 ? 10.123 20.287 5.060 1.00 93.69 82 ARG A O 1
ATOM 641 N N . GLU A 1 83 ? 11.101 18.808 6.442 1.00 94.00 83 GLU A N 1
ATOM 642 C CA . GLU A 1 83 ? 11.874 19.789 7.211 1.00 94.00 83 GLU A CA 1
ATOM 643 C C . GLU A 1 83 ? 12.992 20.414 6.374 1.00 94.00 83 GLU A C 1
ATOM 645 O O . GLU A 1 83 ? 13.165 21.632 6.416 1.00 94.00 83 GLU A O 1
ATOM 650 N N . ALA A 1 84 ? 13.680 19.608 5.561 1.00 91.94 84 ALA A N 1
ATOM 651 C CA . ALA A 1 84 ? 14.723 20.070 4.648 1.00 91.94 84 ALA A CA 1
ATOM 652 C C . ALA A 1 84 ? 14.175 20.762 3.381 1.00 91.94 84 ALA A C 1
ATOM 654 O O . ALA A 1 84 ? 14.881 21.550 2.765 1.00 91.94 84 ALA A O 1
ATOM 655 N N . ASN A 1 85 ? 12.928 20.485 2.975 1.00 92.44 85 ASN A N 1
ATOM 656 C CA . ASN A 1 85 ? 12.337 20.961 1.714 1.00 92.44 85 ASN A CA 1
ATOM 657 C C . ASN A 1 85 ? 10.999 21.687 1.946 1.00 92.44 85 ASN A C 1
ATOM 659 O O . ASN A 1 85 ? 9.989 21.369 1.311 1.00 92.44 85 ASN A O 1
ATOM 663 N N . LYS A 1 86 ? 10.968 22.659 2.867 1.00 94.44 86 LYS A N 1
ATOM 664 C CA . LYS A 1 86 ? 9.729 23.337 3.307 1.00 94.44 86 LYS A CA 1
ATOM 665 C C . LYS A 1 86 ? 8.939 23.973 2.162 1.00 94.44 86 LYS A C 1
ATOM 667 O O . LYS A 1 86 ? 7.721 23.824 2.114 1.00 94.44 86 LYS A O 1
ATOM 672 N N . GLU A 1 87 ? 9.607 24.654 1.235 1.00 93.12 87 GLU A N 1
ATOM 673 C CA . GLU A 1 87 ? 8.953 25.302 0.089 1.00 93.12 87 GLU A CA 1
ATOM 674 C C . GLU A 1 87 ? 8.352 24.280 -0.875 1.00 93.12 87 GLU A C 1
ATOM 676 O O . GLU A 1 87 ? 7.176 24.371 -1.228 1.00 93.12 87 GLU A O 1
ATOM 681 N N . ALA A 1 88 ? 9.118 23.242 -1.226 1.00 90.94 88 ALA A N 1
ATOM 682 C CA . ALA A 1 88 ? 8.631 22.161 -2.077 1.00 90.94 88 ALA A CA 1
ATOM 683 C C . ALA A 1 88 ? 7.466 21.404 -1.423 1.00 90.94 88 ALA A C 1
ATOM 685 O O . ALA A 1 88 ? 6.524 21.013 -2.118 1.00 90.94 88 ALA A O 1
ATOM 686 N N . TYR A 1 89 ? 7.505 21.219 -0.098 1.00 93.12 89 TYR A N 1
ATOM 687 C CA . TYR A 1 89 ? 6.384 20.684 0.667 1.00 93.12 89 TYR A CA 1
ATOM 688 C C . TYR A 1 89 ? 5.162 21.598 0.571 1.00 93.12 89 TYR A C 1
ATOM 690 O O . TYR A 1 89 ? 4.112 21.110 0.175 1.00 93.12 89 TYR A O 1
ATOM 698 N N . ARG A 1 90 ? 5.287 22.902 0.854 1.00 93.38 90 ARG A N 1
ATOM 699 C CA . ARG A 1 90 ? 4.171 23.865 0.766 1.00 93.38 90 ARG A CA 1
ATOM 700 C C . ARG A 1 90 ? 3.534 23.870 -0.626 1.00 93.38 90 ARG A C 1
ATOM 702 O O . ARG A 1 90 ? 2.320 23.733 -0.734 1.00 93.38 90 ARG A O 1
ATOM 709 N N . ALA A 1 91 ? 4.346 23.908 -1.682 1.00 92.06 91 ALA A N 1
ATOM 710 C CA . ALA A 1 91 ? 3.878 23.877 -3.069 1.00 92.06 91 ALA A CA 1
ATOM 711 C C . ALA A 1 91 ? 3.186 22.556 -3.467 1.00 92.06 91 ALA A C 1
ATOM 713 O O . ALA A 1 91 ? 2.443 22.515 -4.443 1.00 92.06 91 ALA A O 1
ATOM 714 N N . ASN A 1 92 ? 3.426 21.462 -2.734 1.00 93.12 92 ASN A N 1
ATOM 715 C CA . ASN A 1 92 ? 2.876 20.131 -3.019 1.00 93.12 92 ASN A CA 1
ATOM 716 C C . ASN A 1 92 ? 2.110 19.542 -1.825 1.00 93.12 92 ASN A C 1
ATOM 718 O O . ASN A 1 92 ? 1.961 18.319 -1.738 1.00 93.12 92 ASN A O 1
ATOM 722 N N . MET A 1 93 ? 1.646 20.385 -0.900 1.00 93.44 93 MET A N 1
ATOM 723 C CA . MET A 1 93 ? 1.174 19.958 0.420 1.00 93.44 93 MET A CA 1
ATOM 724 C C . MET A 1 93 ? 0.039 18.946 0.305 1.00 93.44 93 MET A C 1
ATOM 726 O O . MET A 1 93 ? 0.075 17.893 0.931 1.00 93.44 93 MET A O 1
ATOM 730 N N . GLU A 1 94 ? -0.915 19.209 -0.585 1.00 93.69 94 GLU A N 1
ATOM 731 C CA . GLU A 1 94 ? -2.047 18.322 -0.837 1.00 93.69 94 GLU A CA 1
ATOM 732 C C . GLU A 1 94 ? -1.629 16.928 -1.321 1.00 93.69 94 GLU A C 1
ATOM 734 O O . GLU A 1 94 ? -2.127 15.921 -0.820 1.00 93.69 94 GLU A O 1
ATOM 739 N N . LEU A 1 95 ? -0.686 16.858 -2.264 1.00 94.44 95 LEU A N 1
ATOM 740 C CA . LEU A 1 95 ? -0.166 15.592 -2.776 1.00 94.44 95 LEU A CA 1
ATOM 741 C C . LEU A 1 95 ? 0.598 14.829 -1.688 1.00 94.44 95 LEU A C 1
ATOM 743 O O . LEU A 1 95 ? 0.458 13.609 -1.563 1.00 94.44 95 LEU A O 1
ATOM 747 N N . VAL A 1 96 ? 1.432 15.541 -0.925 1.00 94.31 96 VAL A N 1
ATOM 748 C CA . VAL A 1 96 ? 2.228 14.956 0.158 1.00 94.31 96 VAL A CA 1
ATOM 749 C C . VAL A 1 96 ? 1.312 14.407 1.243 1.00 94.31 96 VAL A C 1
ATOM 751 O O . VAL A 1 96 ? 1.449 13.239 1.602 1.00 94.31 96 VAL A O 1
ATOM 754 N N . ASP A 1 97 ? 0.355 15.196 1.722 1.00 95.56 97 ASP A N 1
ATOM 755 C CA . ASP A 1 97 ? -0.549 14.793 2.797 1.00 95.56 97 ASP A CA 1
ATOM 756 C C . ASP A 1 97 ? -1.486 13.671 2.368 1.00 95.56 97 ASP A C 1
ATOM 758 O O . ASP A 1 97 ? -1.644 12.707 3.111 1.00 95.56 97 ASP A O 1
ATOM 762 N N . LEU A 1 98 ? -2.010 13.697 1.140 1.00 96.19 98 LEU A N 1
ATOM 763 C CA . LEU A 1 98 ? -2.778 12.574 0.601 1.00 96.19 98 LEU A CA 1
ATOM 764 C C . LEU A 1 98 ? -1.924 11.297 0.508 1.00 96.19 98 LEU A C 1
ATOM 766 O O . LEU A 1 98 ? -2.361 10.209 0.893 1.00 96.19 98 LEU A O 1
ATOM 770 N N . SER A 1 99 ? -0.674 11.412 0.049 1.00 95.12 99 SER A N 1
ATOM 771 C CA . SER A 1 99 ? 0.254 10.278 0.001 1.00 95.12 99 SER A CA 1
ATOM 772 C C . SER A 1 99 ? 0.589 9.733 1.391 1.00 95.12 99 SER A C 1
ATOM 774 O O . SER A 1 99 ? 0.794 8.526 1.514 1.00 95.12 99 SER A O 1
ATOM 776 N N . ARG A 1 100 ? 0.666 10.586 2.418 1.00 95.62 100 ARG A N 1
ATOM 777 C CA . ARG A 1 100 ? 0.902 10.186 3.814 1.00 95.62 100 ARG A CA 1
ATOM 778 C C . ARG A 1 100 ? -0.344 9.577 4.443 1.00 95.62 100 ARG A C 1
ATOM 780 O O . ARG A 1 100 ? -0.223 8.610 5.181 1.00 95.62 100 ARG A O 1
ATOM 787 N N . ALA A 1 101 ? -1.522 10.102 4.124 1.00 97.50 101 ALA A N 1
ATOM 788 C CA . ALA A 1 101 ? -2.793 9.654 4.674 1.00 97.50 101 ALA A CA 1
ATOM 789 C C . ALA A 1 101 ? -3.218 8.274 4.151 1.00 97.50 101 ALA A C 1
ATOM 791 O O . ALA A 1 101 ? -3.816 7.508 4.903 1.00 97.50 101 ALA A O 1
ATOM 792 N N . PHE A 1 102 ? -2.892 7.958 2.890 1.00 97.44 102 PHE A N 1
ATOM 793 C CA . PHE A 1 102 ? -3.338 6.735 2.208 1.00 97.44 102 PHE A CA 1
ATOM 794 C C . PHE A 1 102 ? -2.205 5.843 1.672 1.00 97.44 102 PHE A C 1
ATOM 796 O O . PHE A 1 102 ? -2.480 4.792 1.109 1.00 97.44 102 PHE A O 1
ATOM 803 N N . GLY A 1 103 ? -0.926 6.224 1.743 1.00 95.50 103 GLY A N 1
ATOM 804 C CA . GLY A 1 103 ? 0.180 5.356 1.301 1.00 95.50 103 GLY A CA 1
ATOM 805 C C . GLY A 1 103 ? 0.105 4.900 -0.167 1.00 95.50 103 GLY A C 1
ATOM 806 O O . GLY A 1 103 ? 0.517 3.778 -0.504 1.00 95.50 103 GLY A O 1
ATOM 807 N N . LEU A 1 104 ? -0.459 5.735 -1.045 1.00 94.94 104 LEU A N 1
ATOM 808 C CA . LEU A 1 104 ? -0.678 5.411 -2.456 1.00 94.94 104 LEU A CA 1
ATOM 809 C C . LEU A 1 104 ? 0.617 5.479 -3.272 1.00 94.94 104 LEU A C 1
ATOM 811 O O . LEU A 1 104 ? 1.531 6.259 -3.009 1.00 94.94 104 LEU A O 1
ATOM 815 N N . ARG A 1 105 ? 0.700 4.658 -4.320 1.00 91.75 105 ARG A N 1
ATOM 816 C CA . ARG A 1 105 ? 1.762 4.759 -5.327 1.00 91.75 105 ARG A CA 1
ATOM 817 C C . ARG A 1 105 ? 1.544 6.006 -6.167 1.00 91.75 105 ARG A C 1
ATOM 819 O O . ARG A 1 105 ? 0.417 6.326 -6.530 1.00 91.75 105 ARG A O 1
ATOM 826 N N . ARG A 1 106 ? 2.641 6.588 -6.652 1.00 91.44 106 ARG A N 1
ATOM 827 C CA . ARG A 1 106 ? 2.599 7.640 -7.679 1.00 91.44 106 ARG A CA 1
ATOM 828 C C . ARG A 1 106 ? 1.692 7.256 -8.858 1.00 91.44 106 ARG A C 1
ATOM 830 O O . ARG A 1 106 ? 0.824 8.022 -9.244 1.00 91.44 106 ARG A O 1
ATOM 837 N N . SER A 1 107 ? 1.804 6.028 -9.367 1.00 89.50 107 SER A N 1
ATOM 838 C CA . SER A 1 107 ? 0.944 5.555 -10.462 1.00 89.50 107 SER A CA 1
ATOM 839 C C . SER A 1 107 ? -0.527 5.341 -10.089 1.00 89.50 107 SER A C 1
ATOM 841 O O . SER A 1 107 ? -1.364 5.255 -10.976 1.00 89.50 107 SER A O 1
ATOM 843 N N . GLU A 1 108 ? -0.845 5.182 -8.804 1.00 93.06 108 GLU A N 1
ATOM 844 C CA . GLU A 1 108 ? -2.234 5.084 -8.330 1.00 93.06 108 GLU A CA 1
ATOM 845 C C . GLU A 1 108 ? -2.862 6.479 -8.194 1.00 93.06 108 GLU A C 1
ATOM 847 O O . GLU A 1 108 ? -4.058 6.633 -8.418 1.00 93.06 108 GLU A O 1
ATOM 852 N N . ILE A 1 109 ? -2.048 7.498 -7.903 1.00 93.81 109 ILE A N 1
ATOM 853 C CA . ILE A 1 109 ? -2.474 8.900 -7.836 1.00 93.81 109 ILE A CA 1
ATOM 854 C C . ILE A 1 109 ? -2.663 9.478 -9.245 1.00 93.81 109 ILE A C 1
ATOM 856 O O . ILE A 1 109 ? -3.738 9.963 -9.574 1.00 93.81 109 ILE A O 1
ATOM 860 N N . PHE A 1 110 ? -1.649 9.379 -10.106 1.00 91.62 110 PHE A N 1
ATOM 861 C CA . PHE A 1 110 ? -1.656 10.038 -11.422 1.00 91.62 110 PHE A CA 1
ATOM 862 C C . PHE A 1 110 ? -2.194 9.161 -12.564 1.00 91.62 110 PHE A C 1
ATOM 864 O O . PHE A 1 110 ? -2.427 9.652 -13.669 1.00 91.62 110 PHE A O 1
ATOM 871 N N . GLY A 1 111 ? -2.375 7.860 -12.318 1.00 87.44 111 GLY A N 1
ATOM 872 C CA . GLY A 1 111 ? -2.662 6.879 -13.361 1.00 87.44 111 GLY A CA 1
ATOM 873 C C . GLY A 1 111 ? -1.415 6.492 -14.163 1.00 87.44 111 GLY A C 1
ATOM 874 O O . GLY A 1 111 ? -0.278 6.819 -13.808 1.00 87.44 111 GLY A O 1
ATOM 875 N N . LYS A 1 112 ? -1.626 5.749 -15.252 1.00 82.25 112 LYS A N 1
ATOM 876 C CA . LYS A 1 112 ? -0.589 5.402 -16.236 1.00 82.25 112 LYS A CA 1
ATOM 877 C C . LYS A 1 112 ? -1.137 5.574 -17.648 1.00 82.25 112 LYS A C 1
ATOM 879 O O . LYS A 1 112 ? -2.298 5.247 -17.892 1.00 82.25 112 LYS A O 1
ATOM 884 N N . ALA A 1 113 ? -0.295 6.027 -18.574 1.00 75.06 113 ALA A N 1
ATOM 885 C CA . ALA A 1 113 ? -0.631 6.024 -19.996 1.00 75.06 113 ALA A CA 1
ATOM 886 C C . ALA A 1 113 ? -0.991 4.598 -20.458 1.00 75.06 113 ALA A C 1
ATOM 888 O O . ALA A 1 113 ? -0.408 3.626 -19.975 1.00 75.06 113 ALA A O 1
ATOM 889 N N . GLY A 1 114 ? -2.000 4.474 -21.324 1.00 73.88 114 GLY A N 1
ATOM 890 C CA . GLY A 1 114 ? -2.511 3.181 -21.807 1.00 73.88 114 GLY A CA 1
ATOM 891 C C . GLY A 1 114 ? -3.300 2.351 -20.782 1.00 73.88 114 GLY A C 1
ATOM 892 O O . GLY A 1 114 ? -3.812 1.291 -21.120 1.00 73.88 114 GLY A O 1
ATOM 893 N N . SER A 1 115 ? -3.442 2.809 -19.532 1.00 76.81 115 SER A N 1
ATOM 894 C CA . SER A 1 115 ? -4.223 2.107 -18.507 1.00 76.81 115 SER A CA 1
ATOM 895 C C . SER A 1 115 ? -5.707 2.488 -18.556 1.00 76.81 115 SER A C 1
ATOM 897 O O . SER A 1 115 ? -6.072 3.650 -18.785 1.00 76.81 115 SER A O 1
ATOM 899 N N . SER A 1 116 ? -6.582 1.519 -18.260 1.00 77.12 116 SER A N 1
ATOM 900 C CA . SER A 1 116 ? -8.001 1.786 -17.990 1.00 77.12 116 SER A CA 1
ATOM 901 C C . SER A 1 116 ? -8.177 2.593 -16.698 1.00 77.12 116 SER A C 1
ATOM 903 O O . SER A 1 116 ? -9.087 3.405 -16.587 1.00 77.12 116 SER A O 1
ATOM 905 N N . TYR A 1 117 ? -7.275 2.410 -15.730 1.00 83.50 117 TYR A N 1
ATOM 906 C CA . TYR A 1 117 ? -7.247 3.185 -14.495 1.00 83.50 117 TYR A CA 1
ATOM 907 C C . TYR A 1 117 ? -6.598 4.551 -14.738 1.00 83.50 117 TYR A C 1
ATOM 909 O O . TYR A 1 117 ? -5.400 4.632 -15.032 1.00 83.50 117 TYR A O 1
ATOM 917 N N . LYS A 1 118 ? -7.398 5.615 -14.613 1.00 84.62 118 LYS A N 1
ATOM 918 C CA . LYS A 1 118 ? -7.009 6.982 -14.991 1.00 84.62 118 LYS A CA 1
ATOM 919 C C . LYS A 1 118 ? -6.261 7.755 -13.903 1.00 84.62 118 LYS A C 1
ATOM 921 O O . LYS A 1 118 ? -5.692 8.792 -14.213 1.00 84.62 118 LYS A O 1
ATOM 926 N N . GLY A 1 119 ? -6.183 7.236 -12.682 1.00 89.44 119 GLY A N 1
ATOM 927 C CA . GLY A 1 119 ? -5.644 7.951 -11.523 1.00 89.44 119 GLY A CA 1
ATOM 928 C C . GLY A 1 119 ? -6.720 8.173 -10.470 1.00 89.44 119 GLY A C 1
ATOM 929 O O . GLY A 1 119 ? -7.846 7.701 -10.626 1.00 89.44 119 GLY A O 1
ATOM 930 N N . LEU A 1 120 ? -6.352 8.862 -9.397 1.00 92.81 120 LEU A N 1
ATOM 931 C CA . LEU A 1 120 ? -7.231 9.127 -8.271 1.00 92.81 120 LEU A CA 1
ATOM 932 C C . LEU A 1 120 ? -8.187 10.283 -8.597 1.00 92.81 120 LEU A C 1
ATOM 934 O O . LEU A 1 120 ? -7.763 11.364 -9.004 1.00 92.81 120 LEU A O 1
ATOM 938 N N . THR A 1 121 ? -9.474 10.039 -8.398 1.00 91.62 121 THR A N 1
ATOM 939 C CA . THR A 1 121 ? -10.605 10.964 -8.537 1.00 91.62 121 THR A CA 1
ATOM 940 C C . THR A 1 121 ? -11.399 10.964 -7.226 1.00 91.62 121 THR A C 1
ATOM 942 O O . THR A 1 121 ? -11.189 10.090 -6.379 1.00 91.62 121 THR A O 1
ATOM 945 N N . PHE A 1 122 ? -12.375 11.858 -7.073 1.00 88.25 122 PHE A N 1
ATOM 946 C CA . PHE A 1 122 ? -13.327 11.775 -5.955 1.00 88.25 122 PHE A CA 1
ATOM 947 C C . PHE A 1 122 ? -14.093 10.445 -5.916 1.00 88.25 122 PHE A C 1
ATOM 949 O O . PHE A 1 122 ? -14.433 9.964 -4.843 1.00 88.25 122 PHE A O 1
ATOM 956 N N . ARG A 1 123 ? -14.286 9.784 -7.067 1.00 87.81 123 ARG A N 1
ATOM 957 C CA . ARG A 1 123 ? -14.955 8.474 -7.159 1.00 87.81 123 ARG A CA 1
ATOM 958 C C . ARG A 1 123 ? -14.129 7.321 -6.601 1.00 87.81 123 ARG A C 1
ATOM 960 O O . ARG A 1 123 ? -14.684 6.258 -6.345 1.00 87.81 123 ARG A O 1
ATOM 967 N N . ASN A 1 124 ? -12.825 7.520 -6.423 1.00 94.19 124 ASN A N 1
ATOM 968 C CA . ASN A 1 124 ? -11.963 6.562 -5.740 1.00 94.19 124 ASN A CA 1
ATOM 969 C C . ASN A 1 124 ? -12.038 6.698 -4.222 1.00 94.19 124 ASN A C 1
ATOM 971 O O . ASN A 1 124 ? -11.667 5.763 -3.521 1.00 94.19 124 ASN A O 1
ATOM 975 N N . LEU A 1 125 ? -12.426 7.868 -3.716 1.00 95.62 125 LEU A N 1
ATOM 976 C CA . LEU A 1 125 ? -12.562 8.096 -2.290 1.00 95.62 125 LEU A CA 1
ATOM 977 C C . LEU A 1 125 ? -13.976 7.712 -1.875 1.00 95.62 125 LEU A C 1
ATOM 979 O O . LEU A 1 125 ? -14.951 8.092 -2.524 1.00 95.62 125 LEU A O 1
ATOM 983 N N . GLY A 1 1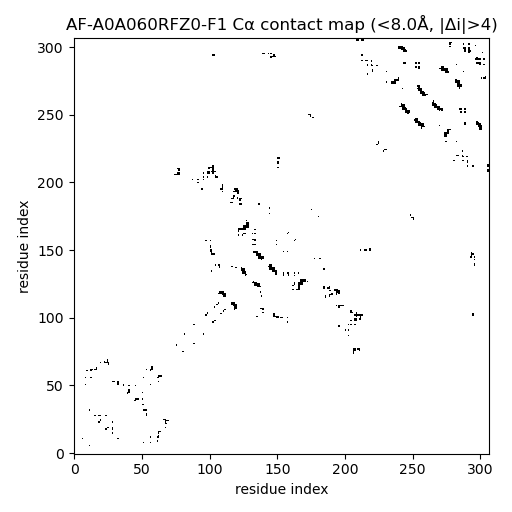26 ? -14.090 6.967 -0.786 1.00 95.50 126 GLY A N 1
ATOM 984 C CA . GLY A 1 126 ? -15.380 6.575 -0.250 1.00 95.50 126 GLY A CA 1
ATOM 985 C C . GLY A 1 126 ? -15.379 6.443 1.257 1.00 95.50 126 GLY A C 1
ATOM 986 O O . GLY A 1 126 ? -14.329 6.404 1.899 1.00 95.50 126 GLY A O 1
ATOM 987 N N . HIS A 1 127 ? -16.576 6.369 1.813 1.00 96.62 127 HIS A N 1
ATOM 988 C CA . HIS A 1 127 ? -16.833 6.073 3.212 1.00 96.62 127 HIS A CA 1
ATOM 989 C C . HIS A 1 127 ? -18.062 5.177 3.326 1.00 96.62 127 HIS A C 1
ATOM 991 O O . HIS A 1 127 ? -18.922 5.154 2.448 1.00 96.62 127 HIS A O 1
ATOM 997 N N . VAL A 1 128 ? -18.134 4.423 4.417 1.00 95.62 128 VAL A N 1
ATOM 998 C CA . VAL A 1 128 ? -19.342 3.668 4.757 1.00 95.62 128 VAL A CA 1
ATOM 999 C C . VAL A 1 128 ? -20.354 4.622 5.384 1.00 95.62 128 VAL A C 1
ATOM 1001 O O . VAL A 1 128 ? -19.968 5.501 6.153 1.00 95.62 128 VAL A O 1
ATOM 1004 N N . GLU A 1 129 ? -21.633 4.450 5.080 1.00 94.81 129 GLU A N 1
ATOM 1005 C CA . GLU A 1 129 ? -22.734 5.210 5.670 1.00 94.81 129 GLU A CA 1
ATOM 1006 C C . GLU A 1 129 ? -22.632 5.280 7.205 1.00 94.81 129 GLU A C 1
ATOM 1008 O O . GLU A 1 129 ? -22.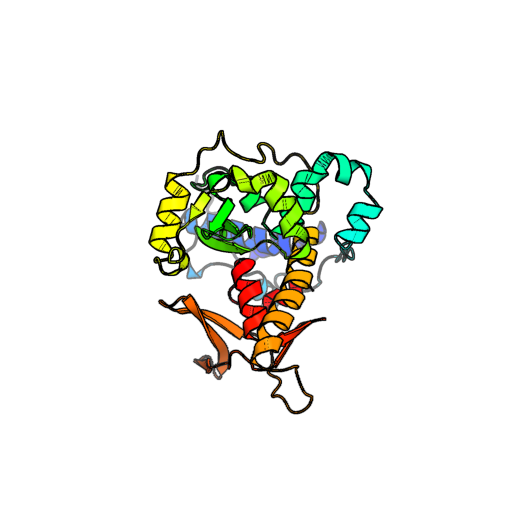358 4.286 7.887 1.00 94.81 129 GLU A O 1
ATOM 1013 N N . GLY A 1 130 ? -22.812 6.486 7.752 1.00 92.06 130 GLY A N 1
ATOM 1014 C CA . GLY A 1 130 ? -22.642 6.771 9.180 1.00 92.06 130 GLY A CA 1
ATOM 1015 C C . GLY A 1 130 ? -21.182 6.847 9.651 1.00 92.06 130 GLY A C 1
ATOM 1016 O O . GLY A 1 130 ? -20.930 7.121 10.823 1.00 92.06 130 GLY A O 1
ATOM 1017 N N . SER A 1 131 ? -20.200 6.640 8.768 1.00 93.62 131 SER A N 1
ATOM 1018 C CA . SER A 1 131 ? -18.775 6.751 9.082 1.00 93.62 131 SER A CA 1
ATOM 1019 C C . SER A 1 131 ? -18.152 7.997 8.465 1.00 93.62 131 SER A C 1
ATOM 1021 O O . SER A 1 131 ? -18.256 8.230 7.266 1.00 93.62 131 SER A O 1
ATOM 1023 N N . LYS A 1 132 ? -17.381 8.739 9.268 1.00 94.50 132 LYS A N 1
ATOM 1024 C CA . LYS A 1 132 ? -16.490 9.810 8.784 1.00 94.50 132 LYS A CA 1
ATOM 1025 C C . LYS A 1 132 ? -15.066 9.319 8.487 1.00 94.50 132 LYS A C 1
ATOM 1027 O O . LYS A 1 132 ? -14.097 10.064 8.627 1.00 94.50 132 LYS A O 1
ATOM 1032 N N . ARG A 1 133 ? -14.903 8.032 8.155 1.00 95.81 133 ARG A N 1
ATOM 1033 C CA . ARG A 1 133 ? -13.599 7.423 7.858 1.00 95.81 133 ARG A CA 1
ATOM 1034 C C . ARG A 1 133 ? -13.483 7.102 6.374 1.00 95.81 133 ARG A C 1
ATOM 1036 O O . ARG A 1 133 ? -14.088 6.150 5.888 1.00 95.81 133 ARG A O 1
ATOM 1043 N N . LEU A 1 134 ? -12.649 7.876 5.684 1.00 97.88 134 LEU A N 1
ATOM 1044 C CA . LEU A 1 134 ? -12.381 7.672 4.267 1.00 97.88 134 LEU A CA 1
ATOM 1045 C C . LEU A 1 134 ? -11.517 6.434 3.999 1.00 97.88 134 LEU A C 1
ATOM 1047 O O . LEU A 1 134 ? -10.636 6.060 4.779 1.00 97.88 134 LEU A O 1
ATOM 1051 N N . PHE A 1 135 ? -11.725 5.851 2.828 1.00 97.50 135 PHE A N 1
ATOM 1052 C CA . PHE A 1 135 ? -10.831 4.905 2.183 1.00 97.50 135 PHE A CA 1
ATOM 1053 C C . PHE A 1 135 ? -10.657 5.271 0.707 1.00 97.50 135 PHE A C 1
ATOM 1055 O O . PHE A 1 135 ? -11.519 5.909 0.107 1.00 97.50 135 PHE A O 1
ATOM 1062 N N . ALA A 1 136 ? -9.535 4.855 0.125 1.00 97.12 136 ALA A N 1
ATOM 1063 C CA . ALA A 1 136 ? -9.245 4.986 -1.293 1.00 97.12 136 ALA A CA 1
ATOM 1064 C C . ALA A 1 136 ? -9.314 3.618 -1.982 1.00 97.12 136 ALA A C 1
ATOM 1066 O O . ALA A 1 136 ? -8.621 2.674 -1.596 1.00 97.12 136 ALA A O 1
ATOM 1067 N N . GLU A 1 137 ? -10.112 3.516 -3.034 1.00 95.56 137 GLU A N 1
ATOM 1068 C CA . GLU A 1 137 ? -10.171 2.373 -3.935 1.00 95.56 137 GLU A CA 1
ATOM 1069 C C . GLU A 1 137 ? -9.227 2.598 -5.112 1.00 95.56 137 GLU A C 1
ATOM 1071 O O . GLU A 1 137 ? -9.359 3.567 -5.867 1.00 95.56 137 GLU A O 1
ATOM 1076 N N . VAL A 1 138 ? -8.253 1.707 -5.290 1.00 94.19 138 VAL A N 1
ATOM 1077 C CA . VAL A 1 138 ? -7.223 1.870 -6.322 1.00 94.19 138 VAL A CA 1
ATOM 1078 C C . VAL A 1 138 ? -6.951 0.573 -7.067 1.00 94.19 138 VAL A C 1
ATOM 1080 O O . VAL A 1 138 ? -7.075 -0.525 -6.527 1.00 94.19 138 VAL A O 1
ATOM 1083 N N . ILE A 1 139 ? -6.511 0.709 -8.318 1.00 90.88 139 ILE A N 1
ATOM 1084 C CA . ILE A 1 139 ? -6.018 -0.405 -9.130 1.00 90.88 139 ILE A CA 1
ATOM 1085 C C . ILE A 1 139 ? -4.494 -0.334 -9.158 1.00 90.88 139 ILE A C 1
ATOM 1087 O O . ILE A 1 139 ? -3.891 0.542 -9.779 1.00 90.88 139 ILE A O 1
ATOM 1091 N N . GLY A 1 140 ? -3.870 -1.258 -8.435 1.00 85.44 140 GLY A N 1
ATOM 1092 C CA . GLY A 1 140 ? -2.429 -1.331 -8.260 1.00 85.44 140 GLY A CA 1
ATOM 1093 C C . GLY A 1 140 ? -1.708 -2.122 -9.354 1.00 85.44 140 GLY A C 1
ATOM 1094 O O . GLY A 1 140 ? -2.170 -2.309 -10.482 1.00 85.44 140 GLY A O 1
ATOM 1095 N N . LYS A 1 141 ? -0.510 -2.606 -9.007 1.00 81.62 141 LYS A N 1
ATOM 1096 C CA . LYS A 1 141 ? 0.329 -3.414 -9.903 1.00 81.62 141 LYS A CA 1
ATOM 1097 C C . LYS A 1 141 ? -0.414 -4.684 -10.344 1.00 81.62 141 LYS A C 1
ATOM 1099 O O . LYS A 1 141 ? -0.974 -5.391 -9.513 1.00 81.62 141 LYS A O 1
ATOM 1104 N N . GLY A 1 142 ? -0.357 -4.985 -11.643 1.00 80.19 142 GLY A N 1
ATOM 1105 C CA . GLY A 1 142 ? -1.004 -6.164 -12.227 1.00 80.19 142 GLY A CA 1
ATOM 1106 C C . GLY A 1 142 ? -2.525 -6.051 -12.334 1.00 80.19 142 GLY A C 1
ATOM 1107 O O . GLY A 1 142 ? -3.188 -7.075 -12.392 1.00 80.19 142 GLY A O 1
ATOM 1108 N N . GLY A 1 143 ? -3.084 -4.835 -12.296 1.00 83.69 143 GLY A N 1
ATOM 1109 C CA . GLY A 1 143 ? -4.529 -4.626 -12.428 1.00 83.69 143 GLY A CA 1
ATOM 1110 C C . GLY A 1 143 ? -5.336 -5.001 -11.183 1.00 83.69 143 GLY A C 1
ATOM 1111 O O . GLY A 1 143 ? -6.561 -5.031 -11.246 1.00 83.69 143 GLY A O 1
ATOM 1112 N N . LYS A 1 144 ? -4.666 -5.271 -10.057 1.00 87.81 144 LYS A N 1
ATOM 1113 C CA . LYS A 1 144 ? -5.306 -5.721 -8.820 1.00 87.81 144 LYS A CA 1
ATOM 1114 C C . LYS A 1 144 ? -5.952 -4.562 -8.076 1.00 87.81 144 LYS A C 1
ATOM 1116 O O . LYS A 1 144 ? -5.268 -3.599 -7.718 1.00 87.81 144 LYS A O 1
ATOM 1121 N N . TYR A 1 145 ? -7.249 -4.684 -7.829 1.00 91.25 145 TYR A N 1
ATOM 1122 C CA . TYR A 1 145 ? -7.993 -3.785 -6.960 1.00 91.25 145 TYR A CA 1
ATOM 1123 C C . TYR A 1 145 ? -7.541 -3.937 -5.506 1.00 91.25 145 TYR A C 1
ATOM 1125 O O . TYR A 1 145 ? -7.160 -5.023 -5.066 1.00 91.25 145 TYR A O 1
ATOM 1133 N N . ARG A 1 146 ? -7.561 -2.831 -4.766 1.00 91.75 146 ARG A N 1
ATOM 1134 C CA . ARG A 1 146 ? -7.336 -2.804 -3.321 1.00 91.75 146 ARG A CA 1
ATOM 1135 C C . ARG A 1 146 ? -7.999 -1.580 -2.703 1.00 91.75 146 ARG A C 1
ATOM 1137 O O . ARG A 1 146 ? -8.096 -0.531 -3.340 1.00 91.75 146 ARG A O 1
ATOM 1144 N N . VAL A 1 147 ? -8.371 -1.724 -1.439 1.00 94.12 147 VAL A N 1
ATOM 1145 C CA . VAL A 1 147 ? -8.892 -0.647 -0.596 1.00 94.12 147 VAL A CA 1
ATOM 1146 C C . VAL A 1 147 ? -7.790 -0.211 0.350 1.00 94.12 147 VAL A C 1
ATOM 1148 O O . VAL A 1 147 ? -7.089 -1.049 0.923 1.00 94.12 147 VAL A O 1
ATOM 1151 N N . VAL A 1 148 ? -7.623 1.097 0.503 1.00 96.50 148 VAL A N 1
ATOM 1152 C CA . VAL A 1 148 ? -6.605 1.673 1.371 1.00 96.50 148 VAL A CA 1
ATOM 1153 C C . VAL A 1 148 ? -7.270 2.622 2.365 1.00 96.50 148 VAL A C 1
AT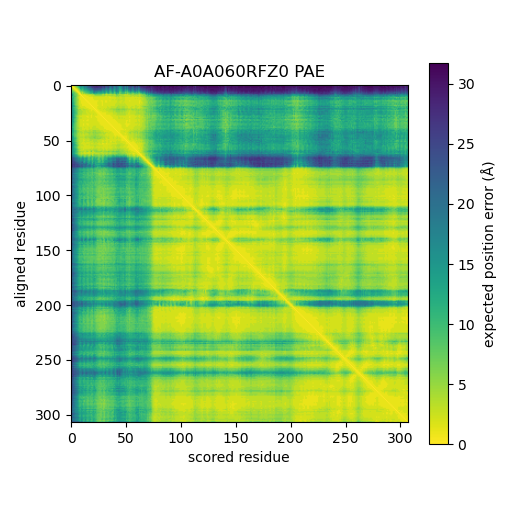OM 1155 O O . VAL A 1 148 ? -7.779 3.661 1.950 1.00 96.50 148 VAL A O 1
ATOM 1158 N N . PRO A 1 149 ? -7.337 2.272 3.658 1.00 97.19 149 PRO A N 1
ATOM 1159 C CA . PRO A 1 149 ? -7.981 3.119 4.652 1.00 97.19 149 PRO A CA 1
ATOM 1160 C C . PRO A 1 149 ? -7.135 4.358 4.956 1.00 97.19 149 PRO A C 1
ATOM 1162 O O . PRO A 1 149 ? -5.907 4.302 4.918 1.00 97.19 149 PRO A O 1
ATOM 1165 N N . VAL A 1 150 ? -7.793 5.459 5.317 1.00 98.19 150 VAL A N 1
ATOM 1166 C CA . VAL A 1 150 ? -7.104 6.634 5.857 1.00 98.19 150 VAL A CA 1
ATOM 1167 C C . VAL A 1 150 ? -6.469 6.303 7.215 1.00 98.19 150 VAL A C 1
ATOM 1169 O O . VAL A 1 150 ? -7.065 5.586 8.034 1.00 98.19 150 VAL A O 1
ATOM 1172 N N . LEU A 1 151 ? -5.269 6.835 7.460 1.00 97.81 151 LEU A N 1
ATOM 1173 C CA . LEU A 1 151 ? -4.674 6.881 8.800 1.00 97.81 151 LEU A CA 1
ATOM 1174 C C . LEU A 1 151 ? -5.558 7.664 9.767 1.00 97.81 151 LEU A C 1
ATOM 1176 O O . LEU A 1 151 ? -6.111 8.705 9.406 1.00 97.81 151 LEU A O 1
ATOM 1180 N N . GLU A 1 152 ? -5.622 7.220 11.020 1.00 96.75 152 GLU A N 1
ATOM 1181 C CA . GLU A 1 152 ? -6.435 7.873 12.049 1.00 96.75 152 GLU A CA 1
ATOM 1182 C C . GLU A 1 152 ? -6.022 9.336 12.244 1.00 96.75 152 GLU A C 1
ATOM 1184 O O . GLU A 1 152 ? -6.874 10.223 12.265 1.00 96.75 152 GLU A O 1
ATOM 1189 N N . ALA A 1 153 ? -4.712 9.603 12.267 1.00 96.44 153 ALA A N 1
ATOM 1190 C CA . ALA A 1 153 ? -4.165 10.954 12.412 1.00 96.44 153 ALA A CA 1
ATOM 1191 C C . ALA A 1 153 ? -4.583 11.921 11.284 1.00 96.44 153 ALA A C 1
ATOM 1193 O O . ALA A 1 153 ? -4.550 13.131 11.476 1.00 96.44 153 ALA A O 1
ATOM 1194 N N . PHE A 1 154 ? -4.980 11.398 10.119 1.00 97.69 154 PHE A N 1
ATOM 1195 C CA . PHE A 1 154 ? -5.403 12.186 8.957 1.00 97.69 154 PHE A CA 1
ATOM 1196 C C . PHE A 1 154 ? -6.917 12.155 8.730 1.00 97.69 154 PHE A C 1
ATOM 1198 O O . PHE A 1 154 ? -7.401 12.807 7.806 1.00 97.69 154 PHE A O 1
ATOM 1205 N N . LYS A 1 155 ? -7.687 11.430 9.557 1.00 97.19 155 LYS A N 1
ATOM 1206 C CA . LYS A 1 155 ? -9.133 11.245 9.369 1.00 97.19 155 LYS A CA 1
ATOM 1207 C C . LYS A 1 155 ? -9.871 12.580 9.255 1.00 97.19 155 LYS A C 1
ATOM 1209 O O . LYS A 1 155 ? -10.595 12.782 8.288 1.00 97.19 155 LYS A O 1
ATOM 1214 N N . GLY A 1 156 ? -9.652 13.491 10.207 1.00 97.38 156 GLY A N 1
ATOM 1215 C CA . GLY A 1 156 ? -10.308 14.804 10.226 1.00 97.38 156 GLY A CA 1
ATOM 1216 C C . GLY A 1 156 ? -9.915 15.678 9.034 1.00 97.38 156 GLY A C 1
ATOM 1217 O O . GLY A 1 156 ? -10.785 16.174 8.327 1.00 97.38 156 GLY A O 1
ATOM 1218 N N . GLN A 1 157 ? -8.611 15.790 8.759 1.00 97.25 157 GLN A N 1
ATOM 1219 C CA . GLN A 1 157 ? -8.088 16.587 7.644 1.00 97.25 157 GLN A CA 1
ATOM 1220 C C . GLN A 1 157 ? -8.601 16.085 6.286 1.00 97.25 157 GLN A C 1
ATOM 1222 O O . GLN A 1 157 ? -9.047 16.874 5.456 1.00 97.25 157 GLN A O 1
ATOM 1227 N N . MET A 1 158 ? -8.549 14.770 6.046 1.00 97.69 158 MET A N 1
ATOM 1228 C CA . MET A 1 158 ? -9.008 14.192 4.782 1.00 97.69 158 MET A CA 1
ATOM 1229 C C . MET A 1 158 ? -10.530 14.253 4.656 1.00 97.69 158 MET A C 1
ATOM 1231 O O . MET A 1 158 ? -11.024 14.457 3.552 1.00 97.69 158 MET A O 1
ATOM 1235 N N . TRP A 1 159 ? -11.276 14.115 5.758 1.00 97.50 159 TRP A N 1
ATOM 1236 C CA . TRP A 1 159 ? -12.729 14.284 5.746 1.00 97.50 159 TRP A CA 1
ATOM 1237 C C . TRP A 1 159 ? -13.131 15.716 5.399 1.00 97.50 159 TRP A C 1
ATOM 1239 O O . TRP A 1 159 ? -13.939 15.908 4.501 1.00 97.50 159 TRP A O 1
ATOM 1249 N N . ALA A 1 160 ? -12.536 16.718 6.049 1.00 96.56 160 ALA A N 1
ATOM 1250 C CA . ALA A 1 160 ? -12.824 18.122 5.756 1.00 96.56 160 ALA A CA 1
ATOM 1251 C C . ALA A 1 160 ? -12.539 18.479 4.289 1.00 96.56 160 ALA A C 1
ATOM 1253 O O . ALA A 1 160 ? -13.224 19.310 3.708 1.00 96.56 160 ALA A O 1
ATOM 1254 N N . LYS A 1 161 ? -11.537 17.832 3.681 1.00 95.12 161 LYS A N 1
ATOM 1255 C CA . LYS A 1 161 ? -11.131 18.120 2.305 1.00 95.12 161 LYS A CA 1
ATOM 1256 C C . LYS A 1 161 ? -11.892 17.332 1.238 1.00 95.12 161 LYS A C 1
ATOM 1258 O O . LYS A 1 161 ? -12.160 17.867 0.172 1.00 95.12 161 LYS A O 1
ATOM 1263 N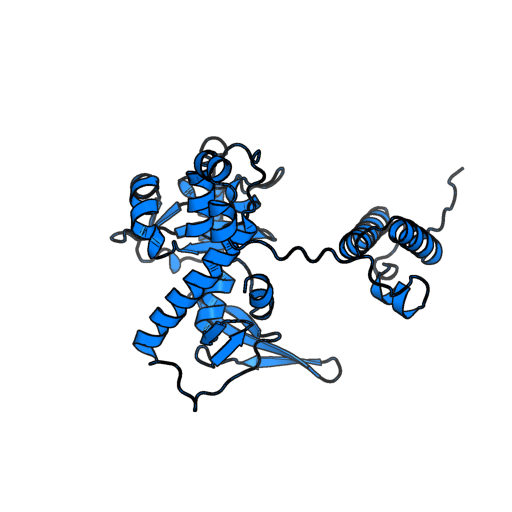 N . TYR A 1 162 ? -12.177 16.057 1.489 1.00 95.50 162 TYR A N 1
ATOM 1264 C CA . TYR A 1 162 ? -12.701 15.144 0.467 1.00 95.50 162 TYR A CA 1
ATOM 1265 C C . TYR A 1 162 ? -13.993 14.432 0.880 1.00 95.50 162 TYR A C 1
ATOM 1267 O O . TYR A 1 162 ? -14.586 13.741 0.056 1.00 95.50 162 TYR A O 1
ATOM 1275 N N . GLY A 1 163 ? -14.415 14.545 2.141 1.00 94.69 163 GLY A N 1
ATOM 1276 C CA . GLY A 1 163 ? -15.510 13.774 2.731 1.00 94.69 163 GLY A CA 1
ATOM 1277 C C . GLY A 1 163 ? -16.834 13.965 2.008 1.00 94.69 163 GLY A C 1
ATOM 1278 O O . GLY A 1 163 ? -17.429 12.984 1.569 1.00 94.69 163 GLY A O 1
ATOM 1279 N N . GLU A 1 164 ? -17.242 15.217 1.810 1.00 92.00 164 GLU A N 1
ATOM 1280 C CA . GLU A 1 164 ? -18.526 15.571 1.186 1.00 92.00 164 GLU A CA 1
ATOM 1281 C C . GLU A 1 164 ? -18.627 15.130 -0.279 1.00 92.00 164 GLU A C 1
ATOM 1283 O O . GLU A 1 164 ? -19.696 14.757 -0.749 1.00 92.00 164 GLU A O 1
ATOM 1288 N N . GLN A 1 165 ? -17.503 15.119 -0.998 1.00 92.38 165 GLN A N 1
ATOM 1289 C CA . GLN A 1 165 ? -17.445 14.730 -2.411 1.00 92.38 165 GLN A CA 1
ATOM 1290 C C . GLN A 1 165 ? -17.148 13.233 -2.606 1.00 92.38 165 GLN A C 1
ATOM 1292 O O . GLN A 1 165 ? -17.192 12.726 -3.731 1.00 92.38 165 GLN A O 1
ATOM 1297 N N . SER A 1 166 ? -16.806 12.522 -1.528 1.00 93.88 166 SER A N 1
ATOM 1298 C CA . SER A 1 166 ? -16.516 11.090 -1.567 1.00 93.88 166 SER A CA 1
ATOM 1299 C C . SER A 1 166 ? -17.791 10.261 -1.717 1.00 93.88 166 SER A C 1
ATOM 1301 O O . SER A 1 166 ? -18.896 10.695 -1.401 1.00 93.88 166 SER A O 1
ATOM 1303 N N . ARG A 1 167 ? -17.649 9.027 -2.199 1.00 93.50 167 ARG A N 1
ATOM 1304 C CA . ARG A 1 167 ? -18.784 8.114 -2.355 1.00 93.50 167 ARG A CA 1
ATOM 1305 C C . ARG A 1 167 ? -19.236 7.560 -1.009 1.00 93.50 167 ARG A C 1
ATOM 1307 O O . ARG A 1 167 ? -18.446 6.938 -0.299 1.00 93.50 167 ARG A O 1
ATOM 1314 N N . THR A 1 168 ? -20.520 7.696 -0.713 1.00 95.06 168 THR A N 1
ATOM 1315 C CA . THR A 1 168 ? -21.156 6.961 0.380 1.00 95.06 168 THR A CA 1
ATOM 1316 C C . THR A 1 168 ? -21.485 5.546 -0.081 1.00 95.06 168 THR A C 1
ATOM 1318 O O . THR A 1 168 ? -22.083 5.342 -1.139 1.00 95.06 168 THR A O 1
ATOM 1321 N N . TYR A 1 169 ? -21.077 4.565 0.713 1.00 94.12 169 TYR A N 1
ATOM 1322 C CA . TYR A 1 169 ? -21.315 3.150 0.472 1.00 94.12 169 TYR A CA 1
ATOM 1323 C C . TYR A 1 169 ? -22.146 2.539 1.604 1.00 94.12 169 TYR A C 1
ATOM 1325 O O . TYR A 1 169 ? -21.939 2.899 2.765 1.00 94.12 169 TYR A O 1
ATOM 1333 N N . PRO A 1 170 ? -23.043 1.582 1.311 1.00 94.38 170 PRO A N 1
ATOM 1334 C CA . PRO A 1 170 ? -23.800 0.893 2.349 1.00 94.38 170 PRO A CA 1
ATOM 1335 C C . PRO A 1 170 ? -22.880 0.029 3.227 1.00 94.38 170 PRO A C 1
ATOM 1337 O O . PRO A 1 170 ? -21.763 -0.332 2.840 1.00 94.38 170 PRO A O 1
ATOM 1340 N N . LYS A 1 171 ? -23.348 -0.323 4.431 1.00 92.56 171 LYS A N 1
ATOM 1341 C CA . LYS A 1 171 ? -22.566 -1.079 5.434 1.00 92.56 171 LYS A CA 1
ATOM 1342 C C . LYS A 1 171 ? -22.084 -2.448 4.948 1.00 92.56 171 LYS A C 1
ATOM 1344 O O . LYS A 1 171 ? -21.066 -2.950 5.421 1.00 92.56 171 LYS A O 1
ATOM 1349 N N . ASP A 1 172 ? -22.790 -3.049 4.004 1.00 90.44 172 ASP A N 1
ATOM 1350 C CA . ASP A 1 172 ? -22.479 -4.340 3.402 1.00 90.44 172 ASP A CA 1
ATOM 1351 C C . ASP A 1 172 ? -21.582 -4.241 2.155 1.00 90.44 172 ASP A C 1
ATOM 1353 O O . ASP A 1 172 ? -21.236 -5.270 1.580 1.00 90.44 172 ASP A O 1
ATOM 1357 N N . TYR A 1 173 ? -21.126 -3.045 1.762 1.00 90.69 173 TYR A N 1
ATOM 1358 C CA . TYR A 1 173 ? -20.315 -2.844 0.554 1.00 90.69 173 TYR A CA 1
ATOM 1359 C C . TYR A 1 173 ? -19.097 -3.771 0.470 1.00 90.69 173 TYR A C 1
ATOM 1361 O O . TYR A 1 173 ? -18.798 -4.326 -0.586 1.00 90.69 173 TYR A O 1
ATOM 1369 N N . PHE A 1 174 ? -18.402 -3.983 1.590 1.00 88.25 174 PHE A N 1
ATOM 1370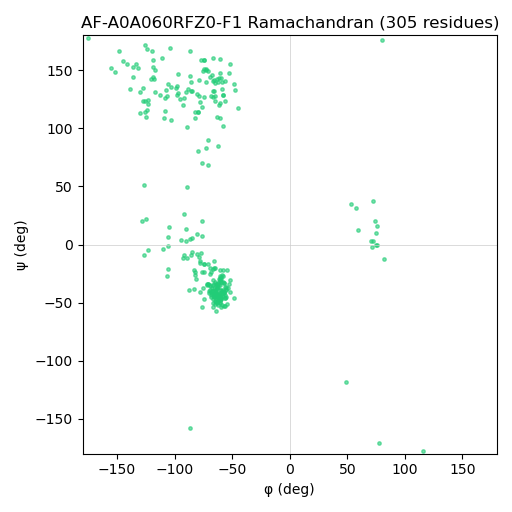 C CA . PHE A 1 174 ? -17.221 -4.846 1.631 1.00 88.25 174 PHE A CA 1
ATOM 1371 C C . PHE A 1 174 ? -17.533 -6.347 1.633 1.00 88.25 174 PHE A C 1
ATOM 1373 O O . PHE A 1 174 ? -16.604 -7.136 1.482 1.00 88.25 174 PHE A O 1
ATOM 1380 N N . LYS A 1 175 ? -18.809 -6.743 1.748 1.00 87.69 175 LYS A N 1
ATOM 1381 C CA . LYS A 1 175 ? -19.259 -8.126 1.522 1.00 87.69 175 LYS A CA 1
ATOM 1382 C C . LYS A 1 175 ? -19.377 -8.456 0.030 1.00 87.69 175 LYS A C 1
ATOM 1384 O O . LYS A 1 175 ? -19.432 -9.629 -0.321 1.00 87.69 175 LYS A O 1
ATOM 1389 N N . LYS A 1 176 ? -19.398 -7.446 -0.852 1.00 87.38 176 LYS A N 1
ATOM 1390 C CA . LYS A 1 176 ? -19.436 -7.651 -2.307 1.00 87.38 176 LYS A CA 1
ATOM 1391 C C . LYS A 1 176 ? -18.113 -8.234 -2.827 1.00 87.38 176 LYS A C 1
ATOM 1393 O O . LYS A 1 176 ? -17.039 -7.798 -2.376 1.00 87.38 176 LYS A O 1
ATOM 1398 N N 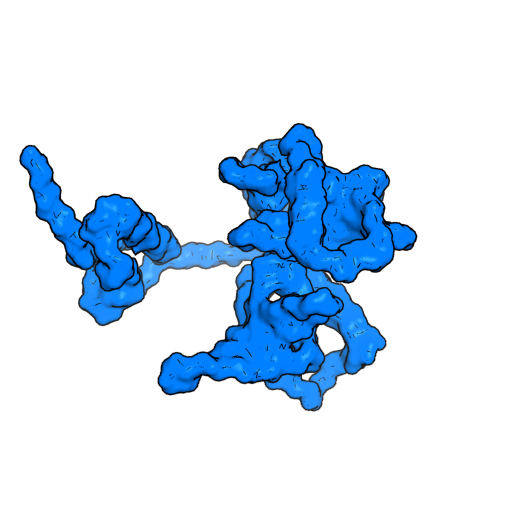. PRO A 1 177 ? -18.163 -9.122 -3.839 1.00 87.75 177 PRO A N 1
ATOM 1399 C CA . PRO A 1 177 ? -16.972 -9.644 -4.503 1.00 87.75 177 PRO A CA 1
ATOM 1400 C C . PRO A 1 177 ? -16.033 -8.533 -4.991 1.00 87.75 177 PRO A C 1
ATOM 1402 O O . PRO A 1 177 ? -16.459 -7.438 -5.381 1.00 87.75 177 PRO A O 1
ATOM 1405 N N . VAL A 1 178 ? -14.728 -8.809 -4.977 1.00 87.81 178 VAL A N 1
ATOM 1406 C CA . VAL A 1 178 ? -13.698 -7.853 -5.420 1.00 87.81 178 VAL A CA 1
ATOM 1407 C C . VAL A 1 178 ? -13.904 -7.475 -6.889 1.00 87.81 178 VAL A C 1
ATOM 1409 O O . VAL A 1 178 ? -13.685 -6.324 -7.269 1.00 87.81 178 VAL A O 1
ATOM 1412 N N . GLU A 1 179 ? -14.360 -8.411 -7.712 1.00 87.94 179 GLU A N 1
ATOM 1413 C CA . GLU A 1 179 ? -14.629 -8.255 -9.140 1.00 87.94 179 GLU A CA 1
ATOM 1414 C C . GLU A 1 179 ? -15.734 -7.222 -9.376 1.00 87.94 179 GLU A C 1
ATOM 1416 O O . GLU A 1 179 ? -15.579 -6.320 -10.205 1.00 87.94 179 GLU A O 1
ATOM 1421 N N . GLU A 1 180 ? -16.814 -7.296 -8.592 1.00 89.62 180 GLU A N 1
ATOM 1422 C CA . GLU A 1 180 ? -17.923 -6.345 -8.656 1.00 89.62 180 GLU A CA 1
ATOM 1423 C C . GLU A 1 180 ? -17.451 -4.940 -8.266 1.00 89.62 180 GLU A C 1
ATOM 1425 O O . GLU A 1 180 ? -17.651 -3.987 -9.025 1.00 89.62 180 GLU A O 1
ATOM 1430 N N . ARG A 1 181 ? -16.737 -4.813 -7.140 1.00 90.75 181 ARG A N 1
ATOM 1431 C CA . ARG A 1 181 ? -16.159 -3.533 -6.690 1.00 90.75 181 ARG A CA 1
ATOM 1432 C C . ARG A 1 181 ? -15.172 -2.960 -7.707 1.00 90.75 181 ARG A C 1
ATOM 1434 O O . ARG A 1 181 ? -15.181 -1.764 -7.995 1.00 90.75 181 ARG A O 1
ATOM 1441 N N . THR A 1 182 ? -14.370 -3.817 -8.337 1.00 89.94 182 THR A N 1
ATOM 1442 C CA . THR A 1 182 ? -13.439 -3.425 -9.404 1.00 89.94 182 THR A CA 1
ATOM 1443 C C . THR A 1 182 ? -14.176 -2.868 -10.619 1.00 89.94 182 THR A C 1
ATOM 1445 O O . THR A 1 182 ? -13.751 -1.852 -11.178 1.00 89.94 182 THR A O 1
ATOM 1448 N N . ARG A 1 183 ? -15.265 -3.521 -11.046 1.00 87.56 183 ARG A N 1
ATOM 1449 C CA . ARG A 1 183 ? -16.096 -3.072 -12.169 1.00 87.56 183 ARG A CA 1
ATOM 1450 C C . ARG A 1 183 ? -16.724 -1.712 -11.870 1.00 87.56 183 ARG A C 1
ATOM 1452 O O . ARG A 1 183 ? -16.579 -0.809 -12.690 1.00 87.56 183 ARG A O 1
ATOM 1459 N N . LEU A 1 184 ? -17.327 -1.562 -10.687 1.00 86.00 184 LEU A N 1
ATOM 1460 C CA . LEU A 1 184 ? -17.935 -0.309 -10.220 1.00 86.00 184 LEU A CA 1
ATOM 1461 C C . LEU A 1 184 ? -16.930 0.843 -10.171 1.00 86.00 184 LEU A C 1
ATOM 1463 O O . LEU A 1 184 ? -17.260 1.968 -10.543 1.00 86.00 184 LEU A O 1
ATOM 1467 N N . LEU A 1 185 ? -15.698 0.572 -9.731 1.00 88.69 185 LEU A N 1
ATOM 1468 C CA . LEU A 1 185 ? -14.646 1.575 -9.753 1.00 88.69 185 LEU A CA 1
ATOM 1469 C C . LEU A 1 185 ? -14.331 1.972 -11.197 1.00 88.69 185 LEU A C 1
ATOM 1471 O O . LEU A 1 185 ? -14.468 3.142 -11.541 1.00 88.69 185 LEU A O 1
ATOM 1475 N N . LYS A 1 186 ? -13.957 1.015 -12.059 1.00 84.38 186 LYS A N 1
ATOM 1476 C CA . LYS A 1 186 ? -13.521 1.292 -13.440 1.00 84.38 186 LYS A CA 1
ATOM 1477 C C . LYS A 1 186 ? -14.564 2.048 -14.262 1.00 84.38 186 LYS A C 1
ATOM 1479 O O . LYS A 1 186 ? -14.176 2.951 -14.997 1.00 84.38 186 LYS A O 1
ATOM 1484 N N . SER A 1 187 ? -15.844 1.699 -14.136 1.00 79.31 187 SER A N 1
ATOM 1485 C CA . SER A 1 187 ? -16.929 2.359 -14.875 1.00 79.31 187 SER A CA 1
ATOM 1486 C C . SER A 1 187 ? -17.165 3.804 -14.433 1.00 79.31 187 SER A C 1
ATOM 1488 O O . SER A 1 187 ? -17.677 4.603 -15.208 1.00 79.31 187 SER A O 1
ATOM 1490 N N . SER A 1 188 ? -16.783 4.155 -13.203 1.00 76.81 188 SER A N 1
ATOM 1491 C CA . SER A 1 188 ? -16.999 5.496 -12.650 1.00 76.81 188 SER A CA 1
ATOM 1492 C C . SER A 1 188 ? -15.860 6.485 -12.926 1.00 76.81 188 SER A C 1
ATOM 1494 O O . SER A 1 188 ? -16.021 7.681 -12.692 1.00 76.81 188 SER A O 1
ATOM 1496 N N . LEU A 1 189 ? -14.701 6.018 -13.410 1.00 79.62 189 LEU A N 1
ATOM 1497 C CA . LEU A 1 189 ? -13.510 6.861 -13.541 1.00 79.62 189 LEU A CA 1
ATOM 1498 C C . LEU A 1 189 ? -13.561 7.748 -14.785 1.00 79.62 189 LEU A C 1
ATOM 1500 O O . LEU A 1 189 ? -13.403 7.276 -15.912 1.00 79.62 189 LEU A O 1
ATOM 1504 N N . LYS A 1 190 ? -13.635 9.064 -14.571 1.00 78.12 190 LYS A N 1
ATOM 1505 C CA . LYS A 1 190 ? -13.462 10.069 -15.626 1.00 78.12 190 LYS A CA 1
ATOM 1506 C C . LYS A 1 190 ? -12.117 10.773 -15.477 1.00 78.12 190 LYS A C 1
ATOM 1508 O O . LYS A 1 190 ? -11.788 11.304 -14.421 1.00 78.12 190 LYS A O 1
ATOM 1513 N N . SER A 1 191 ? -11.327 10.821 -16.551 1.00 76.38 191 SER A N 1
ATOM 1514 C CA . SER A 1 191 ? -9.987 11.439 -16.544 1.00 76.38 191 SER A CA 1
ATOM 1515 C C . SER A 1 191 ? -10.000 12.937 -16.216 1.00 76.38 191 SER A C 1
ATOM 1517 O O . SER A 1 191 ? -9.037 13.446 -15.641 1.00 76.38 191 SER A O 1
ATOM 1519 N N . LYS A 1 192 ? -11.088 13.635 -16.559 1.00 80.69 192 LYS A N 1
ATOM 1520 C CA . LYS A 1 192 ? -11.282 15.055 -16.240 1.00 80.69 192 LYS A CA 1
ATOM 1521 C C . LYS A 1 192 ? -11.492 15.294 -14.737 1.00 80.69 192 LYS A C 1
ATOM 1523 O O . LYS A 1 192 ? -11.109 16.344 -14.248 1.00 80.69 192 LYS A O 1
ATOM 1528 N N . GLU A 1 193 ? -11.985 14.298 -13.997 1.00 85.81 193 GLU A N 1
ATOM 1529 C CA . GLU A 1 193 ? -12.276 14.373 -12.552 1.00 85.81 193 GLU A CA 1
ATOM 1530 C C . GLU A 1 193 ? -11.081 13.956 -11.667 1.00 85.81 193 GLU A C 1
ATOM 1532 O O . GLU A 1 193 ? -11.235 13.681 -10.475 1.00 85.81 193 GLU A O 1
ATOM 1537 N N . ARG A 1 194 ? -9.873 13.848 -12.236 1.00 89.75 194 ARG A N 1
ATOM 1538 C CA . ARG A 1 194 ? -8.669 13.501 -11.467 1.00 89.75 194 ARG A CA 1
ATOM 1539 C C . ARG A 1 194 ? -8.324 14.610 -10.484 1.00 89.75 194 ARG A C 1
ATOM 1541 O O . ARG A 1 194 ? -8.194 15.764 -10.884 1.00 89.75 194 ARG A O 1
ATOM 1548 N N . LEU A 1 195 ? -8.060 14.214 -9.239 1.00 90.94 195 LEU A N 1
ATOM 1549 C CA . LEU A 1 195 ? -7.580 15.107 -8.182 1.00 90.94 195 LEU A CA 1
ATOM 1550 C C . LEU A 1 195 ? -6.212 15.703 -8.537 1.00 90.94 195 LEU A C 1
ATOM 1552 O O . LEU A 1 195 ? -5.917 16.844 -8.210 1.00 90.94 195 LEU A O 1
ATOM 1556 N N . PHE A 1 196 ? -5.380 14.940 -9.255 1.00 90.44 196 PHE A N 1
ATOM 1557 C CA . PHE A 1 196 ? -4.043 15.370 -9.656 1.00 90.44 196 PHE A CA 1
ATOM 1558 C C . PHE A 1 196 ? -3.826 15.142 -11.151 1.00 90.44 196 PHE A C 1
ATOM 1560 O O . PHE A 1 196 ? -3.758 14.006 -11.626 1.00 90.44 196 PHE A O 1
ATOM 1567 N N . GLN A 1 197 ? -3.694 16.235 -11.904 1.00 81.00 197 GLN A N 1
ATOM 1568 C CA . GLN A 1 197 ? -3.623 16.187 -13.368 1.00 81.00 197 GLN A CA 1
ATOM 1569 C C . GLN A 1 197 ? -2.220 15.891 -13.902 1.00 81.00 197 GLN A C 1
ATOM 1571 O O . GLN A 1 197 ? -2.079 15.160 -14.886 1.00 81.00 197 GLN A O 1
ATOM 1576 N N . THR A 1 198 ? -1.179 16.442 -13.267 1.00 77.38 198 THR A N 1
ATOM 1577 C CA . THR A 1 198 ? 0.196 16.345 -13.771 1.00 77.38 198 THR A CA 1
ATOM 1578 C C . THR A 1 198 ? 1.169 15.819 -12.728 1.00 77.38 198 THR A C 1
ATOM 1580 O O . THR A 1 198 ? 1.209 16.257 -11.583 1.00 77.38 198 THR A O 1
ATOM 1583 N N . ASN A 1 199 ? 2.004 14.881 -13.163 1.00 79.25 199 ASN A N 1
ATOM 1584 C CA . ASN A 1 199 ? 3.070 14.290 -12.369 1.00 79.25 199 ASN A CA 1
ATOM 1585 C C . ASN A 1 199 ? 4.375 15.102 -12.506 1.00 79.25 199 ASN A C 1
ATOM 1587 O O . ASN A 1 199 ? 5.412 14.546 -12.856 1.00 79.25 199 ASN A O 1
ATOM 1591 N N . LYS A 1 200 ? 4.306 16.428 -12.325 1.00 70.38 200 LYS A N 1
ATOM 1592 C CA . LYS A 1 200 ? 5.452 17.329 -12.557 1.00 70.38 200 LYS A CA 1
ATOM 1593 C C . LYS A 1 200 ? 6.413 17.412 -11.370 1.00 70.38 200 LYS A C 1
ATOM 1595 O O . LYS A 1 200 ? 7.568 17.776 -11.548 1.00 70.38 200 LYS A O 1
ATOM 1600 N N . SER A 1 201 ? 5.960 17.077 -10.163 1.00 74.44 201 SER A N 1
ATOM 1601 C CA . SER A 1 201 ? 6.763 17.273 -8.960 1.00 74.44 201 SER A CA 1
ATOM 1602 C C . SER A 1 201 ? 7.637 16.065 -8.615 1.00 74.44 201 SER A C 1
ATOM 1604 O O . SER A 1 201 ? 7.167 14.926 -8.486 1.00 74.44 201 SER A O 1
ATOM 1606 N N . ASN A 1 202 ? 8.920 16.334 -8.360 1.00 78.00 202 ASN A N 1
ATOM 1607 C CA . ASN A 1 202 ? 9.924 15.350 -7.935 1.00 78.00 202 ASN A CA 1
ATOM 1608 C C . ASN A 1 202 ? 9.805 14.939 -6.453 1.00 78.00 202 ASN A C 1
ATOM 1610 O O . ASN A 1 202 ? 10.742 14.396 -5.874 1.00 78.00 202 ASN A O 1
ATOM 1614 N N . VAL A 1 203 ? 8.639 15.141 -5.830 1.00 87.31 203 VAL A N 1
ATOM 1615 C CA . VAL A 1 203 ? 8.387 14.764 -4.432 1.00 87.31 203 VAL A CA 1
ATOM 1616 C C . VAL A 1 203 ? 8.618 13.255 -4.227 1.00 87.31 203 VAL A C 1
ATOM 1618 O O . VAL A 1 203 ? 8.038 12.429 -4.936 1.00 87.31 203 VAL A O 1
ATOM 1621 N N . PRO A 1 204 ? 9.412 12.814 -3.249 1.00 88.56 204 PRO A N 1
ATOM 1622 C CA . PRO A 1 204 ? 9.698 11.396 -3.052 1.00 88.56 204 PRO A CA 1
ATOM 1623 C C . PRO A 1 204 ? 8.521 10.647 -2.395 1.00 88.56 204 PRO A C 1
ATOM 1625 O O . PRO A 1 204 ? 8.622 10.184 -1.274 1.00 88.56 204 PRO A O 1
ATOM 1628 N N . LEU A 1 205 ? 7.396 10.430 -3.089 1.00 90.75 205 LEU A N 1
ATOM 1629 C CA . LEU A 1 205 ? 6.186 9.804 -2.503 1.00 90.75 205 LEU A CA 1
ATOM 1630 C C . LEU A 1 205 ? 6.418 8.432 -1.838 1.00 90.75 205 LEU A C 1
ATOM 1632 O O . LEU A 1 205 ? 5.636 8.010 -0.991 1.00 90.75 205 LEU A O 1
ATOM 1636 N N . HIS A 1 206 ? 7.491 7.728 -2.203 1.00 90.38 206 HIS A N 1
ATOM 1637 C CA . HIS A 1 206 ? 7.858 6.467 -1.565 1.00 90.38 206 HIS A CA 1
ATOM 1638 C C . HIS A 1 206 ? 8.210 6.634 -0.076 1.00 90.38 206 HIS A C 1
ATOM 1640 O O . HIS A 1 206 ? 7.807 5.784 0.707 1.00 90.38 206 HIS A O 1
ATOM 1646 N N . ILE A 1 207 ? 8.849 7.731 0.348 1.00 91.75 207 ILE A N 1
ATOM 1647 C CA . ILE A 1 207 ? 9.167 7.945 1.774 1.00 91.75 207 ILE A CA 1
ATOM 1648 C C . ILE A 1 207 ? 7.904 8.269 2.586 1.00 91.75 207 ILE A C 1
ATOM 1650 O O . ILE A 1 207 ? 7.746 7.809 3.712 1.00 91.75 207 ILE A O 1
ATOM 1654 N N . ASN A 1 208 ? 6.950 8.990 1.984 1.00 92.31 208 ASN A N 1
ATOM 1655 C CA . ASN A 1 208 ? 5.643 9.270 2.591 1.00 92.31 208 ASN A CA 1
ATOM 1656 C C . ASN A 1 208 ? 4.814 7.991 2.740 1.00 92.31 208 ASN A C 1
ATOM 1658 O O . ASN A 1 208 ? 4.080 7.811 3.707 1.00 92.31 208 ASN A O 1
ATOM 1662 N N . ARG A 1 209 ? 4.954 7.077 1.779 1.00 93.88 209 ARG A N 1
ATOM 1663 C CA . ARG A 1 209 ? 4.351 5.753 1.852 1.00 93.88 209 ARG A CA 1
ATOM 1664 C C . ARG A 1 209 ? 4.973 4.888 2.950 1.00 93.88 209 ARG A C 1
ATOM 1666 O O . ARG A 1 209 ? 4.237 4.141 3.588 1.00 93.88 209 ARG A O 1
ATOM 1673 N N . ASN A 1 210 ? 6.282 4.978 3.166 1.00 94.19 210 ASN A N 1
ATOM 1674 C CA . ASN A 1 210 ? 6.940 4.298 4.282 1.00 94.19 210 ASN A CA 1
ATOM 1675 C C . ASN A 1 210 ? 6.397 4.819 5.624 1.00 94.19 210 ASN A C 1
ATOM 1677 O O . ASN A 1 210 ? 5.972 4.018 6.451 1.00 94.19 210 ASN A O 1
ATOM 1681 N N . GLU A 1 211 ? 6.268 6.147 5.777 1.00 94.81 211 GLU A N 1
ATOM 1682 C CA . GLU A 1 211 ? 5.633 6.773 6.953 1.00 94.81 211 GLU A CA 1
ATOM 1683 C C . GLU A 1 211 ? 4.192 6.264 7.161 1.00 94.81 211 GLU A C 1
ATOM 1685 O O . GLU A 1 211 ? 3.795 5.974 8.291 1.00 94.81 211 GLU A O 1
ATOM 1690 N N . TYR A 1 212 ? 3.413 6.099 6.082 1.00 97.19 212 TYR A N 1
ATOM 1691 C CA . TYR A 1 212 ? 2.076 5.500 6.158 1.00 97.19 212 TYR A CA 1
ATOM 1692 C C . TYR A 1 212 ? 2.107 4.066 6.694 1.00 97.19 212 TYR A C 1
ATOM 1694 O O . TYR A 1 212 ? 1.326 3.731 7.582 1.00 97.19 212 TYR A O 1
ATOM 1702 N N . VAL A 1 213 ? 2.995 3.217 6.166 1.00 97.06 213 VAL A N 1
ATOM 1703 C CA . VAL A 1 213 ? 3.101 1.807 6.574 1.00 97.06 213 VAL A CA 1
ATOM 1704 C C . VAL A 1 213 ? 3.453 1.700 8.051 1.00 97.06 213 VAL A C 1
ATOM 1706 O O . VAL A 1 213 ? 2.775 0.981 8.781 1.00 97.06 213 VAL A O 1
ATOM 1709 N N . GLU A 1 214 ? 4.453 2.453 8.504 1.00 95.88 214 GLU A N 1
ATOM 1710 C CA . GLU A 1 214 ? 4.895 2.439 9.898 1.00 95.88 214 GLU A CA 1
ATOM 1711 C C . GLU A 1 214 ? 3.769 2.859 10.858 1.00 95.88 214 GLU A C 1
ATOM 1713 O O . GLU A 1 214 ? 3.506 2.194 11.864 1.00 95.88 214 GLU A O 1
ATOM 1718 N N . ARG A 1 215 ? 3.046 3.939 10.532 1.00 97.19 215 ARG A N 1
ATOM 1719 C CA . ARG A 1 215 ? 1.919 4.416 11.348 1.00 97.19 215 ARG A CA 1
ATOM 1720 C C . ARG A 1 215 ? 0.736 3.452 11.312 1.00 97.19 215 ARG A C 1
ATOM 1722 O O . ARG A 1 215 ? 0.170 3.153 12.361 1.00 97.19 215 ARG A O 1
ATOM 1729 N N . MET A 1 216 ? 0.386 2.927 10.138 1.00 97.94 216 MET A N 1
ATOM 1730 C CA . MET A 1 216 ? -0.731 1.993 9.992 1.00 97.94 216 MET A CA 1
ATOM 1731 C C . MET A 1 216 ? -0.451 0.674 10.721 1.00 97.94 216 MET A C 1
ATOM 1733 O O . MET A 1 216 ? -1.370 0.104 11.299 1.00 97.94 216 MET A O 1
ATOM 1737 N N . LEU A 1 217 ? 0.801 0.204 10.768 1.00 98.06 217 LEU A N 1
ATOM 1738 C CA . LEU A 1 217 ? 1.180 -0.960 11.579 1.00 98.06 217 LEU A CA 1
ATOM 1739 C C . LEU A 1 217 ? 0.893 -0.725 13.061 1.00 98.06 217 LEU A C 1
ATOM 1741 O O . LEU A 1 217 ? 0.270 -1.570 13.699 1.00 98.06 217 LEU A O 1
ATOM 1745 N N . LYS A 1 218 ? 1.280 0.442 13.590 1.00 97.56 218 LYS A N 1
ATOM 1746 C CA . LYS A 1 218 ? 0.990 0.835 14.978 1.00 97.56 218 LYS A CA 1
ATOM 1747 C C . LYS A 1 218 ? -0.519 0.904 15.237 1.00 97.56 218 LYS A C 1
ATOM 1749 O O . LYS A 1 218 ? -0.980 0.417 16.265 1.00 97.56 218 LYS A O 1
ATOM 1754 N N . GLU A 1 219 ? -1.299 1.468 14.312 1.00 97.88 219 GLU A N 1
ATOM 1755 C CA . GLU A 1 219 ? -2.767 1.522 14.419 1.00 97.88 219 GLU A CA 1
ATOM 1756 C C . GLU A 1 219 ? -3.406 0.124 14.407 1.00 97.88 219 GLU A C 1
ATOM 1758 O O . GLU A 1 219 ? -4.267 -0.168 15.239 1.00 97.88 219 GLU A O 1
ATOM 1763 N N . ARG A 1 220 ? -2.974 -0.759 13.497 1.00 97.19 220 ARG A N 1
ATOM 1764 C CA . ARG A 1 220 ? -3.514 -2.122 13.359 1.00 97.19 220 ARG A CA 1
ATOM 1765 C C . ARG A 1 220 ? -3.126 -3.018 14.523 1.00 97.19 220 ARG A C 1
ATOM 1767 O O . ARG A 1 220 ? -3.975 -3.755 15.013 1.00 97.19 220 ARG A O 1
ATOM 1774 N N . GLN A 1 221 ? -1.890 -2.913 15.000 1.00 97.94 221 GLN A N 1
ATOM 1775 C CA . GLN A 1 221 ? -1.445 -3.629 16.189 1.00 97.94 221 GLN A CA 1
ATOM 1776 C C . GLN A 1 221 ? -2.303 -3.232 17.395 1.00 97.94 221 GLN A C 1
ATOM 1778 O O . GLN A 1 221 ? -2.961 -4.091 17.976 1.00 97.94 221 GLN A O 1
ATOM 1783 N N . LYS A 1 222 ? -2.425 -1.926 17.678 1.00 97.44 222 LYS A N 1
ATOM 1784 C CA . LYS A 1 222 ? -3.287 -1.419 18.760 1.00 97.44 222 LYS A CA 1
ATOM 1785 C C . LYS A 1 222 ? -4.743 -1.860 18.619 1.00 97.44 222 LYS A C 1
ATOM 1787 O O . LYS A 1 222 ? -5.409 -2.090 19.621 1.00 97.44 222 LYS A O 1
ATOM 1792 N N . HIS A 1 223 ? -5.266 -1.939 17.395 1.00 96.38 223 HIS A N 1
ATOM 1793 C CA . HIS A 1 223 ? -6.625 -2.421 17.156 1.00 96.38 223 HIS A CA 1
ATOM 1794 C C . HIS A 1 223 ? -6.798 -3.876 17.606 1.00 96.38 223 HIS A C 1
ATOM 1796 O O . HIS A 1 223 ? -7.743 -4.166 18.335 1.00 96.38 223 HIS A O 1
ATOM 1802 N N . TYR A 1 224 ? -5.885 -4.770 17.222 1.00 96.88 224 TYR A N 1
ATOM 1803 C CA . TYR A 1 224 ? -5.978 -6.182 17.595 1.00 96.88 224 TYR A CA 1
ATOM 1804 C C . TYR A 1 224 ? -5.678 -6.430 19.072 1.00 96.88 224 TYR A C 1
ATOM 1806 O O . TYR A 1 224 ? -6.353 -7.261 19.681 1.00 96.88 224 TYR A O 1
ATOM 1814 N N . GLU A 1 225 ? -4.774 -5.655 19.674 1.00 96.62 225 GLU A N 1
ATOM 1815 C CA . GLU A 1 225 ? -4.465 -5.744 21.106 1.00 96.62 225 GLU A CA 1
ATOM 1816 C C . GLU A 1 225 ? -5.679 -5.481 22.004 1.00 96.62 225 GLU A C 1
ATOM 1818 O O . GLU A 1 225 ? -5.776 -6.056 23.084 1.00 96.62 225 GLU A O 1
ATOM 1823 N N . LYS A 1 226 ? -6.660 -4.686 21.548 1.00 96.19 226 LYS A N 1
ATOM 1824 C CA . LYS A 1 226 ? -7.927 -4.495 22.280 1.00 96.19 226 LYS A CA 1
ATOM 1825 C C . LYS A 1 226 ? -8.715 -5.792 22.465 1.00 96.19 226 LYS A C 1
ATOM 1827 O O . LYS A 1 226 ? -9.483 -5.893 23.410 1.00 96.19 226 LYS A O 1
ATOM 1832 N N . SER A 1 227 ? -8.562 -6.743 21.544 1.00 93.06 227 SER A N 1
ATOM 1833 C CA . SER A 1 227 ? -9.298 -8.014 21.551 1.00 93.06 227 SER A CA 1
ATOM 1834 C C . SER A 1 227 ? -8.446 -9.215 21.957 1.00 93.06 227 SER A C 1
ATOM 1836 O O . SER A 1 227 ? -8.992 -10.194 22.446 1.00 93.06 227 SER A O 1
ATOM 1838 N N . GLN A 1 228 ? -7.130 -9.163 21.729 1.00 93.69 228 GLN A N 1
ATOM 1839 C CA . GLN A 1 228 ? -6.208 -10.284 21.955 1.00 93.69 228 GLN A CA 1
ATOM 1840 C C . GLN A 1 228 ? -5.255 -10.063 23.138 1.00 93.69 228 GLN A C 1
ATOM 1842 O O . GLN A 1 228 ? -4.475 -10.952 23.463 1.00 93.69 228 GLN A O 1
ATOM 1847 N N . GLY A 1 229 ? -5.297 -8.888 23.773 1.00 93.25 229 GLY A N 1
ATOM 1848 C CA . GLY A 1 229 ? -4.304 -8.475 24.762 1.00 93.25 229 GLY A CA 1
ATOM 1849 C C . GLY A 1 229 ? -3.026 -7.938 24.114 1.00 93.25 229 GLY A C 1
ATOM 1850 O O . GLY A 1 229 ? -2.892 -7.908 22.895 1.00 93.25 229 GLY A O 1
ATOM 1851 N N . LYS A 1 230 ? -2.085 -7.458 24.931 1.00 94.94 230 LYS A N 1
ATOM 1852 C CA . LYS A 1 230 ? -0.755 -7.052 24.451 1.00 94.94 230 LYS A CA 1
ATOM 1853 C C . LYS A 1 230 ? 0.112 -8.279 24.188 1.00 94.94 230 LYS A C 1
ATOM 1855 O O . LYS A 1 230 ? -0.125 -9.343 24.753 1.00 94.94 230 LYS A O 1
ATOM 1860 N N . ILE A 1 231 ? 1.145 -8.107 23.367 1.00 94.06 231 ILE A N 1
ATOM 1861 C CA . ILE A 1 231 ? 2.139 -9.159 23.157 1.00 94.06 231 ILE A CA 1
ATOM 1862 C C . ILE A 1 231 ? 2.910 -9.415 24.448 1.00 94.06 231 ILE A C 1
ATOM 1864 O O . ILE A 1 231 ? 3.395 -8.479 25.084 1.00 94.06 231 ILE A O 1
ATOM 1868 N N . THR A 1 232 ? 3.046 -10.687 24.802 1.00 92.00 232 THR A N 1
ATOM 1869 C CA . THR A 1 232 ? 3.772 -11.137 25.987 1.00 92.00 232 THR A CA 1
ATOM 1870 C C . THR A 1 232 ? 5.061 -11.882 25.602 1.00 92.00 232 THR A C 1
ATOM 1872 O O . THR A 1 232 ? 5.231 -12.314 24.453 1.00 92.00 232 THR A O 1
ATOM 1875 N N . PRO A 1 233 ? 6.033 -12.021 26.522 1.00 87.44 233 PRO A N 1
ATOM 1876 C CA . PRO A 1 233 ? 7.278 -12.742 26.249 1.00 87.44 233 PRO A CA 1
ATOM 1877 C C . PRO A 1 233 ? 7.088 -14.222 25.886 1.00 87.44 233 PRO A C 1
ATOM 1879 O O . PRO A 1 233 ? 7.854 -14.739 25.080 1.00 87.44 233 PRO A O 1
ATOM 1882 N N . ASP A 1 234 ? 6.059 -14.882 26.410 1.00 86.06 234 ASP A N 1
ATOM 1883 C CA . ASP A 1 234 ? 5.741 -16.302 26.203 1.00 86.06 234 ASP A CA 1
ATOM 1884 C C . ASP A 1 234 ? 5.063 -16.600 24.853 1.00 86.06 234 ASP A C 1
ATOM 1886 O O . ASP A 1 234 ? 5.028 -17.750 24.410 1.00 86.06 234 ASP A O 1
ATOM 1890 N N . GLN A 1 235 ? 4.574 -15.578 24.142 1.00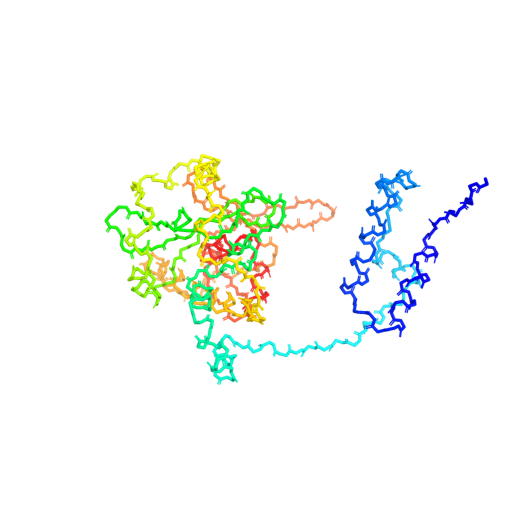 88.31 235 GLN A N 1
ATOM 1891 C CA . GLN A 1 235 ? 3.945 -15.785 22.841 1.00 88.31 235 GLN A CA 1
ATOM 1892 C C . GLN A 1 235 ? 4.925 -16.311 21.783 1.00 88.31 235 GLN A C 1
ATOM 1894 O O . GLN A 1 235 ? 6.064 -15.853 21.631 1.00 88.31 235 GLN A O 1
ATOM 1899 N N . LYS A 1 236 ? 4.432 -17.261 20.979 1.00 85.69 236 LYS A N 1
ATOM 1900 C CA . LYS A 1 236 ? 5.184 -17.876 19.885 1.00 85.69 236 LYS A CA 1
ATOM 1901 C C . LYS A 1 236 ? 5.596 -16.828 18.851 1.00 85.69 236 LYS A C 1
ATOM 1903 O O . LYS A 1 236 ? 4.755 -16.190 18.214 1.00 85.69 236 LYS A O 1
ATOM 1908 N N . ARG A 1 237 ? 6.906 -16.731 18.623 1.00 92.62 237 ARG A N 1
ATOM 1909 C CA . ARG A 1 237 ? 7.501 -15.927 17.552 1.00 92.62 237 ARG A CA 1
ATOM 1910 C C . ARG A 1 237 ? 7.791 -16.807 16.349 1.00 92.62 237 ARG A C 1
ATOM 1912 O O . ARG A 1 237 ? 8.401 -17.866 16.477 1.00 92.62 237 ARG A O 1
ATOM 1919 N N . ILE A 1 238 ? 7.362 -16.366 15.174 1.00 92.50 238 ILE A N 1
ATOM 1920 C CA . ILE A 1 238 ? 7.623 -17.063 13.915 1.00 92.50 238 ILE A CA 1
ATOM 1921 C C . ILE A 1 238 ? 8.474 -16.198 12.985 1.00 92.50 238 ILE A C 1
ATOM 1923 O O . ILE A 1 238 ? 8.394 -14.968 12.974 1.00 92.50 238 ILE A O 1
ATOM 1927 N N . GLY A 1 239 ? 9.280 -16.852 12.150 1.00 90.69 239 GLY A N 1
ATOM 1928 C CA . GLY A 1 239 ? 10.011 -16.167 11.090 1.00 90.69 239 GLY A CA 1
ATOM 1929 C C . GLY A 1 239 ? 9.055 -15.605 10.034 1.00 90.69 239 GLY A C 1
ATOM 1930 O O . GLY A 1 239 ? 8.266 -16.344 9.452 1.00 90.69 239 GLY A O 1
ATOM 1931 N N . TYR A 1 240 ? 9.172 -14.311 9.735 1.00 90.56 240 TYR A N 1
ATOM 1932 C CA . TYR A 1 240 ? 8.346 -13.616 8.735 1.00 90.56 240 TYR A CA 1
ATOM 1933 C C . TYR A 1 240 ? 8.711 -13.948 7.280 1.00 90.56 240 TYR A C 1
ATOM 1935 O O . TYR A 1 240 ? 7.955 -13.657 6.347 1.00 90.56 240 TYR A O 1
ATOM 1943 N N . SER A 1 241 ? 9.898 -14.521 7.069 1.00 90.25 241 SER A N 1
ATOM 1944 C CA . SER A 1 241 ? 10.400 -14.855 5.739 1.00 90.25 241 SER A CA 1
ATOM 1945 C C . SER A 1 241 ? 9.435 -15.792 5.027 1.00 90.25 241 SER A C 1
ATOM 1947 O O . SER A 1 241 ? 9.045 -16.827 5.567 1.00 90.25 241 SER A O 1
ATOM 1949 N N . ARG A 1 242 ? 9.065 -15.426 3.794 1.00 90.62 242 ARG A N 1
ATOM 1950 C CA . ARG A 1 242 ? 8.136 -16.183 2.940 1.00 90.62 242 ARG A CA 1
ATOM 1951 C C . ARG A 1 242 ? 6.732 -16.389 3.521 1.00 90.62 242 ARG A C 1
ATOM 1953 O O . ARG A 1 242 ? 5.962 -17.157 2.939 1.00 90.62 242 ARG A O 1
ATOM 1960 N N . VAL A 1 243 ? 6.365 -15.681 4.591 1.00 95.50 243 VAL A N 1
ATOM 1961 C CA . VAL A 1 243 ? 4.969 -15.607 5.027 1.00 95.50 243 VAL A CA 1
ATOM 1962 C C . VAL A 1 243 ? 4.184 -14.812 3.990 1.00 95.50 243 VAL A C 1
ATOM 1964 O O . VAL A 1 243 ? 4.572 -13.712 3.577 1.00 95.50 243 VAL A O 1
ATOM 1967 N N . ARG A 1 244 ? 3.094 -15.411 3.528 1.00 96.56 244 ARG A N 1
ATOM 1968 C CA . ARG A 1 244 ? 2.154 -14.878 2.551 1.00 96.56 244 ARG A CA 1
ATOM 1969 C C . ARG A 1 244 ? 0.758 -14.877 3.139 1.00 96.56 244 ARG A C 1
ATOM 1971 O O . ARG A 1 244 ? 0.500 -15.494 4.168 1.00 96.56 244 ARG A O 1
ATOM 1978 N N . PHE A 1 245 ? -0.141 -14.202 2.446 1.00 96.00 245 PHE A N 1
ATOM 1979 C CA . PHE A 1 245 ? -1.556 -14.278 2.748 1.00 96.00 245 PHE A CA 1
ATOM 1980 C C . PHE A 1 245 ? -2.395 -14.205 1.479 1.00 96.00 245 PHE A C 1
ATOM 1982 O O . PHE A 1 245 ? -1.950 -13.693 0.442 1.00 96.00 245 PHE A O 1
ATOM 1989 N N . ARG A 1 246 ? -3.618 -14.718 1.580 1.00 93.44 246 ARG A N 1
ATOM 1990 C CA . ARG A 1 246 ? -4.681 -14.545 0.590 1.00 93.44 246 ARG A CA 1
ATOM 1991 C C . ARG A 1 246 ? -5.969 -14.135 1.292 1.00 93.44 246 ARG A C 1
ATOM 1993 O O . ARG A 1 246 ? -6.163 -14.437 2.465 1.00 93.44 246 ARG A O 1
ATOM 2000 N N . GLU A 1 247 ? -6.806 -13.410 0.571 1.00 88.19 247 GLU A N 1
ATOM 2001 C CA . GLU A 1 247 ? -8.144 -13.047 1.025 1.00 88.19 247 GLU A CA 1
ATOM 2002 C C . GLU A 1 247 ? -9.102 -14.182 0.662 1.00 88.19 247 GLU A C 1
ATOM 2004 O O . GLU A 1 247 ? -9.043 -14.708 -0.450 1.00 88.19 247 GLU A O 1
ATOM 2009 N N . LEU A 1 248 ? -9.912 -14.600 1.629 1.00 86.94 248 LEU A N 1
ATOM 2010 C CA . LEU A 1 248 ? -10.979 -15.578 1.454 1.00 86.94 248 LEU A CA 1
ATOM 2011 C C . LEU A 1 248 ? -12.261 -14.869 0.996 1.00 86.94 248 LEU A C 1
ATOM 2013 O O . LEU A 1 248 ? -12.376 -13.650 1.117 1.00 86.94 248 LEU A O 1
ATOM 2017 N N . GLU A 1 249 ? -13.253 -15.627 0.526 1.00 78.62 249 GLU A N 1
ATOM 2018 C CA . GLU A 1 249 ? -14.537 -15.078 0.050 1.00 78.62 249 GLU A CA 1
ATOM 2019 C C . GLU A 1 249 ? -15.260 -14.231 1.108 1.00 78.62 249 GLU A C 1
ATOM 2021 O O . GLU A 1 249 ? -15.875 -13.218 0.796 1.00 78.62 249 GLU A O 1
ATOM 2026 N N . ASN A 1 250 ? -15.107 -14.586 2.386 1.00 76.50 250 ASN A N 1
ATOM 2027 C CA . ASN A 1 250 ? -15.662 -13.839 3.516 1.00 76.50 250 ASN A CA 1
ATOM 2028 C C . ASN A 1 250 ? -14.830 -12.602 3.929 1.00 76.50 250 ASN A C 1
ATOM 2030 O O . ASN A 1 250 ? -15.067 -12.030 4.993 1.00 76.50 250 ASN A O 1
ATOM 2034 N N . GLY A 1 251 ? -13.818 -12.215 3.145 1.00 77.19 251 GLY A N 1
ATOM 2035 C CA . GLY A 1 251 ? -12.945 -11.063 3.400 1.00 77.19 251 GLY A CA 1
ATOM 2036 C C . GLY A 1 251 ? -11.885 -11.275 4.489 1.00 77.19 251 GLY A C 1
ATOM 2037 O O . GLY A 1 251 ? -11.094 -10.365 4.766 1.00 77.19 251 GLY A O 1
ATOM 2038 N N . ARG A 1 252 ? -11.833 -12.459 5.117 1.00 86.00 252 ARG A N 1
ATOM 2039 C CA . ARG A 1 252 ? -10.786 -12.807 6.088 1.00 86.00 252 ARG A CA 1
ATOM 2040 C C . ARG A 1 252 ? -9.474 -13.097 5.375 1.00 86.00 252 ARG A C 1
ATOM 2042 O O . ARG A 1 252 ? -9.448 -13.585 4.248 1.00 86.00 252 ARG A O 1
ATOM 2049 N N . LEU A 1 253 ? -8.372 -12.834 6.069 1.00 93.12 253 LEU A N 1
ATOM 2050 C CA . LEU A 1 253 ? -7.045 -13.195 5.590 1.00 93.12 253 LEU A CA 1
ATOM 2051 C C . LEU A 1 253 ? -6.659 -14.573 6.113 1.00 93.12 253 LEU A C 1
ATOM 2053 O O . LEU A 1 253 ? -6.660 -14.814 7.320 1.00 93.12 253 LEU A O 1
ATOM 2057 N N . GLU A 1 254 ? -6.288 -15.451 5.193 1.00 95.69 254 GLU A N 1
ATOM 2058 C CA . GLU A 1 254 ? -5.590 -16.691 5.501 1.00 95.69 254 GLU A CA 1
ATOM 2059 C C . GLU A 1 254 ? -4.088 -16.448 5.337 1.00 95.69 254 GLU A C 1
ATOM 2061 O O . GLU A 1 254 ? -3.642 -15.981 4.283 1.00 95.69 254 GLU A O 1
ATOM 2066 N N . LEU A 1 255 ? -3.313 -16.744 6.383 1.00 97.50 255 LEU A N 1
ATOM 2067 C CA . LEU A 1 255 ? -1.864 -16.587 6.398 1.00 97.50 255 LEU A CA 1
ATOM 2068 C C . LEU A 1 255 ? -1.194 -17.956 6.297 1.00 97.50 255 LEU A C 1
ATOM 2070 O O . LEU A 1 255 ? -1.590 -18.920 6.952 1.00 97.50 255 LEU A O 1
ATOM 2074 N N . PHE A 1 256 ? -0.138 -18.030 5.496 1.00 96.75 256 PHE A N 1
ATOM 2075 C CA . PHE A 1 256 ? 0.607 -19.263 5.285 1.00 96.75 256 PHE A CA 1
ATOM 2076 C C . PHE A 1 256 ? 2.064 -18.973 4.942 1.00 96.75 256 PHE A C 1
ATOM 2078 O O . PHE A 1 256 ? 2.396 -17.975 4.299 1.00 96.75 256 PHE A O 1
ATOM 2085 N N . LYS A 1 257 ? 2.955 -19.873 5.339 1.00 95.44 257 LYS A N 1
ATOM 2086 C CA . LYS A 1 257 ? 4.366 -19.844 4.975 1.00 95.44 257 LYS A CA 1
ATOM 2087 C C . LYS A 1 257 ? 4.611 -20.800 3.817 1.00 95.44 257 LYS A C 1
ATOM 2089 O O . LYS A 1 257 ? 4.104 -21.917 3.823 1.00 95.44 257 LYS A O 1
ATOM 2094 N N . VAL A 1 258 ? 5.364 -20.343 2.817 1.00 93.75 258 VAL A N 1
ATOM 2095 C CA . VAL A 1 258 ? 5.782 -21.177 1.682 1.00 93.75 258 VAL A CA 1
ATOM 2096 C C . VAL A 1 258 ? 7.266 -21.465 1.802 1.00 93.75 258 VAL A C 1
ATOM 2098 O O . VAL A 1 258 ? 8.072 -20.546 1.665 1.00 93.75 258 VAL A O 1
ATOM 2101 N N . ASP A 1 259 ? 7.618 -22.728 1.990 1.00 90.31 259 ASP A N 1
ATOM 2102 C CA . ASP A 1 259 ? 8.996 -23.209 2.016 1.00 90.31 259 ASP A CA 1
ATOM 2103 C C . ASP A 1 259 ? 9.234 -24.239 0.905 1.00 90.31 259 ASP A C 1
ATOM 2105 O O . ASP A 1 259 ? 8.298 -24.691 0.246 1.00 90.31 259 ASP A O 1
ATOM 2109 N N . TYR A 1 260 ? 10.505 -24.551 0.651 1.00 88.75 260 TYR A N 1
ATOM 2110 C CA . TYR A 1 260 ? 10.908 -25.564 -0.320 1.00 88.75 260 TYR A CA 1
ATOM 2111 C C . TYR A 1 260 ? 11.851 -26.541 0.369 1.00 88.75 260 TYR A C 1
ATOM 2113 O O . TYR A 1 260 ? 12.870 -26.106 0.910 1.00 88.75 260 TYR A O 1
ATOM 2121 N N . LYS A 1 261 ? 11.515 -27.830 0.360 1.00 86.94 261 LYS A N 1
ATOM 2122 C CA . LYS A 1 261 ? 12.348 -28.911 0.900 1.00 86.94 261 LYS A CA 1
ATOM 2123 C C . LYS A 1 261 ? 12.523 -29.943 -0.208 1.00 86.94 261 LYS A C 1
ATOM 2125 O O . LYS A 1 261 ? 11.535 -30.381 -0.774 1.00 86.94 261 LYS A O 1
ATOM 2130 N N . ASN A 1 262 ? 13.767 -30.259 -0.567 1.00 88.50 262 ASN A N 1
ATOM 2131 C CA . ASN A 1 262 ? 14.095 -31.174 -1.672 1.00 88.50 262 ASN A CA 1
ATOM 2132 C C . ASN A 1 262 ? 13.419 -30.813 -3.014 1.00 88.50 262 ASN A C 1
ATOM 2134 O O . ASN A 1 262 ? 13.024 -31.681 -3.777 1.00 88.50 262 ASN A O 1
ATOM 2138 N N . GLY A 1 263 ? 13.256 -29.515 -3.297 1.00 85.69 263 GLY A N 1
ATOM 2139 C CA . GLY A 1 263 ? 12.578 -29.030 -4.508 1.00 85.69 263 GLY A CA 1
ATOM 2140 C C . GLY A 1 263 ? 11.046 -29.015 -4.426 1.00 85.69 263 GLY A C 1
ATOM 2141 O O . GLY A 1 263 ? 10.407 -28.335 -5.228 1.00 85.69 263 GLY A O 1
ATOM 2142 N N . GLU A 1 264 ? 10.453 -29.654 -3.420 1.00 88.81 264 GLU A N 1
ATOM 2143 C CA . GLU A 1 264 ? 9.007 -29.691 -3.221 1.00 88.81 264 GLU A CA 1
ATOM 2144 C C . GLU A 1 264 ? 8.510 -28.482 -2.433 1.00 88.81 264 GLU A C 1
ATOM 2146 O O . GLU A 1 264 ? 9.134 -28.019 -1.472 1.00 88.81 264 GLU A O 1
ATOM 2151 N N . ARG A 1 265 ? 7.357 -27.955 -2.851 1.00 92.12 265 ARG A N 1
ATOM 2152 C CA . ARG A 1 265 ? 6.729 -26.787 -2.235 1.00 92.12 265 ARG A CA 1
ATOM 2153 C C . ARG A 1 265 ? 5.929 -27.210 -1.003 1.00 92.12 265 ARG A C 1
ATOM 2155 O O . ARG A 1 265 ? 4.863 -27.800 -1.131 1.00 92.12 265 ARG A O 1
ATOM 2162 N N . MET A 1 266 ? 6.376 -26.770 0.167 1.00 92.94 266 MET A N 1
ATOM 2163 C CA . MET A 1 266 ? 5.689 -26.966 1.442 1.00 92.94 266 MET A CA 1
ATOM 2164 C C . MET A 1 266 ? 4.886 -25.719 1.817 1.00 92.94 266 MET A C 1
ATOM 2166 O O . MET A 1 266 ? 5.371 -24.589 1.688 1.00 92.94 266 MET A O 1
ATOM 2170 N N . VAL A 1 267 ? 3.656 -25.913 2.296 1.00 94.44 267 VAL A N 1
ATOM 2171 C CA . VAL A 1 267 ? 2.788 -24.832 2.779 1.00 94.44 267 VAL A CA 1
ATOM 2172 C C . VAL A 1 267 ? 2.387 -25.118 4.220 1.00 94.44 267 VAL A C 1
ATOM 2174 O O . VAL A 1 267 ? 1.772 -26.140 4.501 1.00 94.44 267 VAL A O 1
ATOM 2177 N N . THR A 1 268 ? 2.721 -24.206 5.129 1.00 94.06 268 THR A N 1
ATOM 2178 C CA . THR A 1 268 ? 2.375 -24.315 6.554 1.00 94.06 268 THR A CA 1
ATOM 2179 C C . THR A 1 268 ? 1.451 -23.173 6.942 1.00 94.06 268 THR A C 1
ATOM 2181 O O . THR A 1 268 ? 1.741 -22.015 6.640 1.00 94.06 268 THR A O 1
ATOM 2184 N N . ALA A 1 269 ? 0.347 -23.480 7.622 1.00 95.50 269 ALA A N 1
ATOM 2185 C CA . ALA A 1 269 ? -0.555 -22.459 8.140 1.00 95.50 269 ALA A CA 1
ATOM 2186 C C . ALA A 1 269 ? 0.156 -21.570 9.174 1.00 95.50 269 ALA A C 1
ATOM 2188 O O . ALA A 1 269 ? 0.934 -22.050 10.001 1.00 95.50 269 ALA A O 1
ATOM 2189 N N . VAL A 1 270 ? -0.121 -20.270 9.124 1.00 95.62 270 VAL A N 1
ATOM 2190 C CA . VAL A 1 270 ? 0.348 -19.280 10.100 1.00 95.62 270 VAL A CA 1
ATOM 2191 C C . VAL A 1 270 ? -0.868 -18.765 10.852 1.00 95.62 270 VAL A C 1
ATOM 2193 O O . VAL A 1 270 ? -1.851 -18.360 10.225 1.00 95.62 270 VAL A O 1
ATOM 2196 N N . LYS A 1 271 ? -0.829 -18.775 12.189 1.00 94.94 271 LYS A N 1
ATOM 2197 C CA . LYS A 1 271 ? -1.966 -18.272 12.962 1.00 94.94 271 LYS A CA 1
ATOM 2198 C C . LYS A 1 271 ? -2.010 -16.744 12.846 1.00 94.94 271 LYS A C 1
ATOM 2200 O O . LYS A 1 271 ? -0.961 -16.103 12.917 1.00 94.94 271 LYS A O 1
ATOM 2205 N N . PRO A 1 272 ? -3.200 -16.129 12.711 1.00 94.69 272 PRO A N 1
ATOM 2206 C CA . PRO A 1 272 ? -3.323 -14.674 12.596 1.00 94.69 272 PRO A CA 1
ATOM 2207 C C . PRO A 1 272 ? -2.621 -13.892 13.719 1.00 94.69 272 PRO A C 1
ATOM 2209 O O . PRO A 1 272 ? -2.065 -12.825 13.471 1.00 94.69 272 PRO A O 1
ATOM 2212 N N . PHE A 1 273 ? -2.602 -14.442 14.934 1.00 95.25 273 PHE A N 1
ATOM 2213 C CA . PHE A 1 273 ? -2.020 -13.807 16.119 1.00 95.25 273 PHE A CA 1
ATOM 2214 C C . PHE A 1 273 ? -0.667 -14.400 16.539 1.00 95.25 273 PHE A C 1
ATOM 2216 O O . PHE A 1 273 ? -0.198 -14.113 17.636 1.00 95.25 273 PHE A O 1
ATOM 2223 N N . ASP A 1 274 ? -0.009 -15.185 15.675 1.00 95.19 274 ASP A N 1
ATOM 2224 C CA . ASP A 1 274 ? 1.419 -15.466 15.867 1.00 95.19 274 ASP A CA 1
ATOM 2225 C C . ASP A 1 274 ? 2.204 -14.143 15.803 1.00 95.19 274 ASP A C 1
ATOM 2227 O O . ASP A 1 274 ? 1.885 -13.248 15.006 1.00 95.19 274 ASP A O 1
ATOM 2231 N N . VAL A 1 275 ? 3.244 -14.016 16.628 1.00 96.62 275 VAL A N 1
ATOM 2232 C CA . VAL A 1 275 ? 4.079 -12.811 16.673 1.00 96.62 275 VAL A CA 1
ATOM 2233 C C . VAL A 1 275 ? 5.156 -12.902 15.601 1.00 96.62 275 VAL A C 1
ATOM 2235 O O . VAL A 1 275 ? 5.859 -13.908 15.473 1.00 96.62 275 VAL A O 1
ATOM 2238 N N . ILE A 1 276 ? 5.317 -11.830 14.832 1.00 96.00 276 ILE A N 1
ATOM 2239 C CA . ILE A 1 276 ? 6.413 -11.672 13.879 1.00 96.00 276 ILE A CA 1
ATOM 2240 C C . ILE A 1 276 ? 7.256 -10.460 14.246 1.00 96.00 276 ILE A C 1
ATOM 2242 O O . ILE A 1 276 ? 6.752 -9.477 14.786 1.00 96.00 276 ILE A O 1
ATOM 2246 N N . LYS A 1 277 ? 8.532 -10.507 13.867 1.00 94.88 277 LYS A N 1
ATOM 2247 C CA . LYS A 1 277 ? 9.441 -9.366 13.950 1.00 94.88 277 LYS A CA 1
ATOM 2248 C C . LYS A 1 277 ? 10.041 -9.075 12.585 1.00 94.88 277 LYS A C 1
ATOM 2250 O O . LYS A 1 277 ? 10.769 -9.909 12.055 1.00 94.88 277 LYS A O 1
ATOM 2255 N N . VAL A 1 278 ? 9.742 -7.911 12.016 1.00 92.50 278 VAL A N 1
ATOM 2256 C CA . VAL A 1 278 ? 10.272 -7.452 10.725 1.00 92.50 278 VAL A CA 1
ATOM 2257 C C . VAL A 1 278 ? 10.918 -6.091 10.913 1.00 92.50 278 VAL A C 1
ATOM 2259 O O . VAL A 1 278 ? 10.222 -5.119 11.188 1.00 92.50 278 VAL A O 1
ATOM 2262 N N . ALA A 1 279 ? 12.239 -6.015 10.734 1.00 89.81 279 ALA A N 1
ATOM 2263 C CA . ALA A 1 279 ? 13.012 -4.801 11.001 1.00 89.81 279 ALA A CA 1
ATOM 2264 C C . ALA A 1 279 ? 12.665 -4.217 12.389 1.00 89.81 279 ALA A C 1
ATOM 2266 O O . ALA A 1 279 ? 12.862 -4.890 13.400 1.00 89.81 279 ALA A O 1
ATOM 2267 N N . THR A 1 280 ? 12.134 -2.996 12.431 1.00 90.00 280 THR A N 1
ATOM 2268 C CA . THR A 1 280 ? 11.755 -2.267 13.651 1.00 90.00 280 THR A CA 1
ATOM 2269 C C . THR A 1 280 ? 10.355 -2.608 14.179 1.00 90.00 280 THR A C 1
ATOM 2271 O O . THR A 1 280 ? 9.991 -2.154 15.261 1.00 90.00 280 THR A O 1
ATOM 2274 N N . PHE A 1 281 ? 9.562 -3.408 13.459 1.00 94.69 281 PHE A N 1
ATOM 2275 C CA . PHE A 1 281 ? 8.214 -3.806 13.869 1.00 94.69 281 PHE A CA 1
ATOM 2276 C C . PHE A 1 281 ? 8.209 -5.187 14.532 1.00 94.69 281 PHE A C 1
ATOM 2278 O O . PHE A 1 281 ? 8.667 -6.163 13.938 1.00 94.69 281 PHE A O 1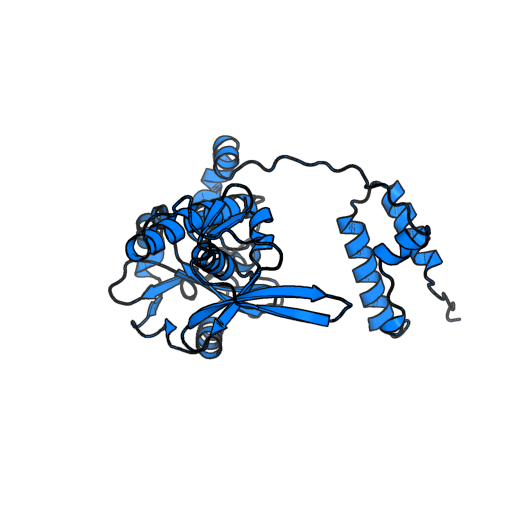
ATOM 2285 N N . GLU A 1 282 ? 7.615 -5.283 15.720 1.00 95.75 282 GLU A N 1
ATOM 2286 C CA . GLU A 1 282 ? 7.227 -6.537 16.375 1.00 95.75 282 GLU A CA 1
ATOM 2287 C C . GLU A 1 282 ? 5.722 -6.477 16.660 1.00 95.75 282 GLU A C 1
ATOM 2289 O O . GLU A 1 282 ? 5.237 -5.508 17.243 1.00 95.75 282 GLU A O 1
ATOM 2294 N N . GLY A 1 283 ? 4.968 -7.462 16.170 1.00 96.81 283 GLY A N 1
ATOM 2295 C CA . GLY A 1 283 ? 3.509 -7.404 16.177 1.00 96.81 283 GLY A CA 1
ATOM 2296 C C . GLY A 1 283 ? 2.843 -8.680 15.672 1.00 96.81 283 GLY A C 1
ATOM 2297 O O . GLY A 1 283 ? 3.513 -9.615 15.228 1.00 96.81 283 GLY A O 1
ATOM 2298 N N . TYR A 1 284 ? 1.512 -8.713 15.695 1.00 97.50 284 TYR A N 1
ATOM 2299 C CA . TYR A 1 284 ? 0.740 -9.838 15.170 1.00 97.50 284 TYR A CA 1
ATOM 2300 C C . TYR A 1 284 ? 0.886 -9.968 13.651 1.00 97.50 284 TYR A C 1
ATOM 2302 O O . TYR A 1 284 ? 0.838 -8.978 12.910 1.00 97.50 284 TYR A O 1
ATOM 2310 N N . ALA A 1 285 ? 0.983 -11.208 13.166 1.00 96.75 285 ALA A N 1
ATOM 2311 C CA . ALA A 1 285 ? 1.067 -11.509 11.740 1.00 96.75 285 ALA A CA 1
ATOM 2312 C C . ALA A 1 285 ? -0.112 -10.912 10.945 1.00 96.75 285 ALA A C 1
ATOM 2314 O O . ALA A 1 285 ? 0.084 -10.387 9.846 1.00 96.75 285 ALA A O 1
ATOM 2315 N N . LEU A 1 286 ? -1.322 -10.924 11.518 1.00 96.75 286 LEU A N 1
ATOM 2316 C CA . LEU A 1 286 ? -2.521 -10.337 10.921 1.00 96.75 286 LEU A CA 1
ATOM 2317 C C . LEU A 1 286 ? -2.421 -8.816 10.775 1.00 96.75 286 LEU A C 1
ATOM 2319 O O . LEU A 1 286 ? -2.807 -8.294 9.733 1.00 96.75 286 LEU A O 1
ATOM 2323 N N . ALA A 1 287 ? -1.852 -8.112 11.762 1.00 97.50 287 ALA A N 1
ATOM 2324 C CA . ALA A 1 287 ? -1.636 -6.668 11.676 1.00 97.50 287 ALA A CA 1
ATOM 2325 C C . ALA A 1 287 ? -0.738 -6.328 10.479 1.00 97.50 287 ALA A C 1
ATOM 2327 O O . ALA A 1 287 ? -1.077 -5.468 9.666 1.00 97.50 287 ALA A O 1
ATOM 2328 N N . ALA A 1 288 ? 0.367 -7.060 10.313 1.00 97.50 288 ALA A N 1
ATOM 2329 C CA . ALA A 1 288 ? 1.240 -6.894 9.159 1.00 97.50 288 ALA A CA 1
ATOM 2330 C C . ALA A 1 288 ? 0.545 -7.265 7.840 1.00 97.50 288 ALA A C 1
ATOM 2332 O O . ALA A 1 288 ? 0.673 -6.532 6.859 1.00 97.50 288 ALA A O 1
ATOM 2333 N N . ALA A 1 289 ? -0.215 -8.363 7.798 1.00 97.19 289 ALA A N 1
ATOM 2334 C CA . ALA A 1 289 ? -0.947 -8.781 6.602 1.00 97.19 289 ALA A CA 1
ATOM 2335 C C . ALA A 1 289 ? -1.969 -7.725 6.152 1.00 97.19 289 ALA A C 1
ATOM 2337 O O . ALA A 1 289 ? -2.031 -7.401 4.965 1.00 97.19 289 ALA A O 1
ATOM 2338 N N . ASP A 1 290 ? -2.695 -7.118 7.091 1.00 96.19 290 ASP A N 1
ATOM 2339 C CA . ASP A 1 290 ? -3.646 -6.039 6.824 1.00 96.19 290 ASP A CA 1
ATOM 2340 C C . ASP A 1 290 ? -2.974 -4.818 6.190 1.00 96.19 290 ASP A C 1
ATOM 2342 O O . ASP A 1 290 ? -3.444 -4.301 5.169 1.00 96.19 290 ASP A O 1
ATOM 2346 N N . VAL A 1 291 ? -1.837 -4.382 6.743 1.00 97.00 291 VAL A N 1
ATOM 2347 C CA . VAL A 1 291 ? -1.077 -3.260 6.177 1.00 97.00 291 VAL A CA 1
ATOM 2348 C C . VAL A 1 291 ? -0.519 -3.619 4.807 1.00 97.00 291 VAL A C 1
ATOM 2350 O O . VAL A 1 291 ? -0.658 -2.836 3.866 1.00 97.00 291 VAL A O 1
ATOM 2353 N N . MET A 1 292 ? 0.048 -4.816 4.649 1.00 96.12 292 MET A N 1
ATOM 2354 C CA . MET A 1 292 ? 0.590 -5.272 3.370 1.00 96.12 292 MET A CA 1
ATOM 2355 C C . MET A 1 292 ? -0.497 -5.385 2.295 1.00 96.12 292 MET A C 1
ATOM 2357 O O . MET A 1 292 ? -0.253 -4.978 1.154 1.00 96.12 292 MET A O 1
ATOM 2361 N N . ARG A 1 293 ? -1.715 -5.817 2.650 1.00 94.12 293 ARG A N 1
ATOM 2362 C CA . ARG A 1 293 ? -2.891 -5.795 1.763 1.00 94.12 293 ARG A CA 1
ATOM 2363 C C . ARG A 1 293 ? -3.204 -4.360 1.351 1.00 94.12 293 ARG A C 1
ATOM 2365 O O . ARG A 1 293 ? -3.279 -4.057 0.156 1.00 94.12 293 ARG A O 1
ATOM 2372 N N . ALA A 1 294 ? -3.272 -3.458 2.329 1.00 93.88 294 ALA A N 1
ATOM 2373 C CA . ALA A 1 294 ? -3.505 -2.033 2.126 1.00 93.88 294 ALA A CA 1
ATOM 2374 C C . ALA A 1 294 ? -2.371 -1.321 1.370 1.00 93.88 294 ALA A C 1
ATOM 2376 O O . ALA A 1 294 ? -2.594 -0.228 0.857 1.00 93.88 294 ALA A O 1
ATOM 2377 N N . VAL A 1 295 ? -1.180 -1.919 1.207 1.00 93.75 295 VAL A N 1
ATOM 2378 C CA . VAL A 1 295 ? -0.121 -1.458 0.282 1.00 93.75 295 VAL A CA 1
ATOM 2379 C C . VAL A 1 295 ? 0.032 -2.325 -0.981 1.00 93.75 295 VAL A C 1
ATOM 2381 O O . VAL A 1 295 ? 0.861 -2.042 -1.853 1.00 93.75 295 VAL A O 1
ATOM 2384 N N . GLY A 1 296 ? -0.848 -3.300 -1.199 1.00 92.12 296 GLY A N 1
ATOM 2385 C CA . GLY A 1 296 ? -0.926 -4.081 -2.436 1.00 92.12 296 GLY A CA 1
ATOM 2386 C C . GLY A 1 296 ? 0.228 -5.067 -2.586 1.00 92.12 296 GLY A C 1
ATOM 2387 O O . GLY A 1 296 ? 0.766 -5.232 -3.683 1.00 92.12 296 GLY A O 1
ATOM 2388 N N . HIS A 1 297 ? 0.632 -5.663 -1.473 1.00 93.25 297 HIS A N 1
ATOM 2389 C CA . HIS A 1 297 ? 1.559 -6.779 -1.377 1.00 93.25 297 HIS A CA 1
ATOM 2390 C C . HIS A 1 297 ? 0.837 -7.962 -0.724 1.00 93.25 297 HIS A C 1
ATOM 2392 O O . HIS A 1 297 ? -0.178 -7.777 -0.070 1.00 93.25 297 HIS A O 1
ATOM 2398 N N . ASN A 1 298 ? 1.339 -9.178 -0.924 1.00 93.56 298 ASN A N 1
ATOM 2399 C CA . ASN A 1 298 ? 0.779 -10.411 -0.351 1.00 93.56 298 ASN A CA 1
ATOM 2400 C C . ASN A 1 298 ? 1.841 -11.245 0.381 1.00 93.56 298 ASN A C 1
ATOM 2402 O O . ASN A 1 298 ? 1.722 -12.462 0.509 1.00 93.56 298 ASN A O 1
ATOM 2406 N N . ARG A 1 299 ? 2.936 -10.589 0.764 1.00 94.06 299 ARG A N 1
ATOM 2407 C CA . ARG A 1 299 ? 4.130 -11.169 1.371 1.00 94.06 299 ARG A CA 1
ATOM 2408 C C . ARG A 1 299 ? 4.609 -10.254 2.483 1.00 94.06 299 ARG A C 1
ATOM 2410 O O . ARG A 1 299 ? 4.704 -9.048 2.252 1.00 94.06 299 ARG A O 1
ATOM 2417 N N . LEU A 1 300 ? 4.937 -10.824 3.638 1.00 95.12 300 LEU A N 1
ATOM 2418 C CA . LEU A 1 300 ? 5.358 -10.047 4.805 1.00 95.12 300 LEU A CA 1
ATOM 2419 C C . LEU A 1 300 ? 6.834 -9.651 4.757 1.00 95.12 300 LEU A C 1
ATOM 2421 O O . LEU A 1 300 ? 7.193 -8.607 5.275 1.00 95.12 300 LEU A O 1
ATOM 2425 N N . ASP A 1 301 ? 7.690 -10.400 4.066 1.00 92.56 301 ASP A N 1
ATOM 2426 C CA . ASP A 1 301 ? 9.106 -10.032 3.912 1.00 92.56 301 ASP A CA 1
ATOM 2427 C C . ASP A 1 301 ? 9.337 -8.759 3.084 1.00 92.56 301 ASP A C 1
ATOM 2429 O O . ASP A 1 301 ? 10.347 -8.082 3.245 1.00 92.56 301 ASP A O 1
ATOM 2433 N N . VAL A 1 302 ? 8.367 -8.365 2.256 1.00 92.06 302 VAL A N 1
ATOM 2434 C CA . VAL A 1 302 ? 8.394 -7.071 1.563 1.00 92.06 302 VAL A CA 1
ATOM 2435 C C . VAL A 1 302 ? 8.280 -5.903 2.551 1.00 92.06 302 VAL A C 1
ATOM 2437 O O . VAL A 1 302 ? 8.694 -4.790 2.222 1.00 92.06 302 VAL A O 1
ATOM 2440 N N . LEU A 1 303 ? 7.774 -6.138 3.768 1.00 93.50 303 LEU A N 1
ATOM 2441 C CA . LEU A 1 303 ? 7.650 -5.103 4.788 1.00 93.50 303 LEU A CA 1
ATOM 2442 C C . LEU A 1 303 ? 9.013 -4.494 5.162 1.00 93.50 303 LEU A C 1
ATOM 2444 O O . LEU A 1 303 ? 9.091 -3.298 5.411 1.00 93.50 303 LEU A O 1
ATOM 2448 N N . GLN A 1 304 ? 10.096 -5.271 5.059 1.00 91.31 304 GLN A N 1
ATOM 2449 C CA . GLN A 1 304 ? 11.471 -4.801 5.268 1.00 91.31 304 GLN A CA 1
ATOM 2450 C C . GLN A 1 304 ? 11.869 -3.645 4.334 1.00 91.31 304 GLN A C 1
ATOM 2452 O O . GLN A 1 304 ? 12.793 -2.903 4.624 1.00 91.31 304 GLN A O 1
ATOM 2457 N N . THR A 1 305 ? 11.191 -3.472 3.195 1.00 89.06 305 THR A N 1
ATOM 2458 C CA . THR A 1 305 ? 11.476 -2.352 2.279 1.00 89.06 305 THR A CA 1
ATOM 2459 C C . THR A 1 305 ? 10.872 -1.020 2.730 1.00 89.06 305 THR A C 1
ATOM 2461 O O . THR A 1 305 ? 11.184 0.016 2.140 1.00 89.06 305 THR A O 1
ATOM 2464 N N . TYR A 1 306 ? 9.998 -1.053 3.740 1.00 90.25 306 TYR A N 1
ATOM 2465 C CA . TYR A 1 306 ? 9.300 0.111 4.281 1.00 90.25 306 TYR A CA 1
ATOM 2466 C C . TYR A 1 306 ? 9.834 0.569 5.642 1.00 90.25 306 TYR A C 1
ATOM 2468 O O . TYR A 1 306 ? 9.574 1.715 6.002 1.00 90.25 306 TYR A O 1
ATOM 2476 N N . LEU A 1 307 ? 10.512 -0.317 6.380 1.00 89.00 307 LEU A N 1
ATOM 2477 C CA . LEU A 1 307 ? 10.897 -0.158 7.786 1.00 89.00 307 LEU A CA 1
ATOM 2478 C C . LEU A 1 307 ? 12.409 -0.042 7.986 1.00 89.00 307 LEU A C 1
ATOM 2480 O O . LEU A 1 307 ? 13.156 -0.529 7.108 1.00 89.00 307 LEU A O 1
#

pLDDT: mean 88.5, std 11.01, range [32.56, 98.19]

Secondary structure (DSSP, 8-state):
--------HHHHHHHHHHHHHTT--HHHHHHHHHHHHHHHHHTTSS-GGG---HHHHHHTTSS--PPP------PPPHHHHHHHTHHHHHHTHHHHHHHHHH---HHHHH--TT-S----BGGGEEEETT----EEEEE-GGG-EEEEEPPGGGHHHHHHHHTTTSEEE-TTGGGS-HHHHHHHHHHH--GGGBS---------HHHHHHHHHHHHHHHHHHHHHHHH----TTSPEE--TTEEEEE-TTSPEEEEEEEEETTEEEEEEE-TT-EEEETTEEEEHHHHHHHHHHTT--BSGGGGGT-